Protein AF-A0A927SE68-F1 (afdb_monomer_lite)

Sequence (308 aa):
MKNHEFQKLVDQSLSGLEWNEAMREKTLMAIDKEEKTVKRISTRVVVIAAVLCLCICMTALAAGIVFSKNVDAVKLSDEALFEKYGITSEMQTYFNRTVEEEGEKHIVHYDGVGVYEYVLGEYISVVEDGKAEITWSYDGEDTTGGFDAKAWGADQLSEMLKEGTDLTVCYRKATAIAERNGADIEIPTFNETEAMAQWQKEQMEAEIAKKAAKLTVLEMETIAREAVSVRYQFTQEQAACLMRQEDSVGYALHGENHLPVYRFYFSLGYVEDGYQGEEGRGIYHVAVNVESGVIEDMLYDSALGGCG

pLDDT: mean 81.45, std 18.14, range [31.89, 98.44]

Radius of gyration: 33.25 Å; chains: 1; bounding box: 87×71×97 Å

Foldseek 3Di:
DDPVVVVVVVCVVCVPPDPDPVNVVVVVVVVVVPPPPPPDCDVVNVVVVVVVVVVVPPVDPPVPAAADVQALQVVQVQVQCCVPFVQHQQLLLQWDWDWDDDPQKIKIKTAGPFLCRQQAPIKIWIDHPSHTDIDGPQVPADCPDALQGLHHTPVNSVVLLVCQQPCVVSSVSSNVSCVVVVHDRPDDDDDPVVVVVVVVVFVVQLVVLVVLAPDDPVVLVVSQLSVCCVVLVDDPQQSVQKAWDPVPWTWGQDDPVRQTWTKTKIAAPPDPPGDPDLRLGFIKIWTARRNRRHTHDIGTHNSSNNPD

Secondary structure (DSSP, 8-state):
--THHHHHHHHHHHTT----HHHHHHHHHHHTT---------HHHHHHHHHHHHHH-----TTT--B-HHHHHHHHHHHHHHHHH---TTGGGGEEEEEEEETTEEEEEEEE-GGGHHHH-EEEEEEETTEEEEEETTTT----SGGGSSS--HHHHHHHHHHTT--HHHHHHHHHHHHHTT---------HHHHHHHHHHHHHHHHHHHHH--S-HHHHHHHHHHHHHHHTT--HHHHHT-EE-GGG-EEEEETTTTEEEEEEEEEES-STTS---STT-EEEEEEEETTT--EEEEEEE-S-S---

Structure (mmCIF, N/CA/C/O backbone):
data_AF-A0A927SE68-F1
#
_entry.id   AF-A0A927SE68-F1
#
loop_
_atom_site.group_PDB
_atom_site.id
_atom_site.type_symbol
_atom_site.label_atom_id
_atom_site.label_alt_id
_atom_site.label_comp_id
_atom_site.label_asym_id
_atom_site.label_entity_id
_atom_site.label_seq_id
_atom_site.pdbx_PDB_ins_code
_atom_site.Cartn_x
_atom_site.Cartn_y
_atom_site.Cartn_z
_atom_site.occupancy
_atom_site.B_iso_or_equiv
_atom_site.auth_seq_id
_atom_site.auth_comp_id
_atom_site.auth_asym_id
_atom_site.auth_atom_id
_atom_site.pdbx_PDB_model_num
ATOM 1 N N . MET A 1 1 ? 64.464 -44.455 44.842 1.00 46.28 1 MET A N 1
ATOM 2 C CA . MET A 1 1 ? 64.637 -43.818 46.168 1.00 46.28 1 MET A CA 1
ATOM 3 C C . MET A 1 1 ? 63.484 -44.252 47.059 1.00 46.28 1 MET A C 1
ATOM 5 O O . MET A 1 1 ? 62.359 -44.289 46.581 1.00 46.28 1 MET A O 1
ATOM 9 N N . LYS A 1 2 ? 63.770 -44.714 48.282 1.00 41.78 2 LYS A N 1
ATOM 10 C CA . LYS A 1 2 ? 62.779 -45.325 49.186 1.00 41.78 2 LYS A CA 1
ATOM 11 C C . LYS A 1 2 ? 61.972 -44.238 49.917 1.00 41.78 2 LYS A C 1
ATOM 13 O O . LYS A 1 2 ? 62.532 -43.221 50.307 1.00 41.78 2 LYS A O 1
ATOM 18 N N . ASN A 1 3 ? 60.686 -44.515 50.142 1.00 51.91 3 ASN A N 1
ATOM 19 C CA . ASN A 1 3 ? 59.624 -43.663 50.716 1.00 51.91 3 ASN A CA 1
ATOM 20 C C . ASN A 1 3 ? 59.963 -42.946 52.051 1.00 51.91 3 ASN A C 1
ATOM 22 O O . ASN A 1 3 ? 59.273 -42.018 52.460 1.00 51.91 3 ASN A O 1
ATOM 26 N N . HIS A 1 4 ? 61.039 -43.351 52.729 1.00 53.34 4 HIS A N 1
ATOM 27 C CA . HIS A 1 4 ? 61.435 -42.803 54.025 1.00 53.34 4 HIS A CA 1
ATOM 28 C C . HIS A 1 4 ? 62.175 -41.461 53.971 1.00 53.34 4 HIS A C 1
ATOM 30 O O . HIS A 1 4 ? 62.130 -40.733 54.957 1.00 53.34 4 HIS A O 1
ATOM 36 N N . GLU A 1 5 ? 62.817 -41.088 52.859 1.00 55.50 5 GLU A N 1
ATOM 37 C CA . GLU A 1 5 ? 63.435 -39.751 52.759 1.00 55.50 5 GLU A CA 1
ATOM 38 C C . GLU A 1 5 ? 62.406 -38.650 52.473 1.00 55.50 5 GLU A C 1
ATOM 40 O O . GLU A 1 5 ? 62.563 -37.525 52.940 1.00 55.50 5 GLU A O 1
ATOM 45 N N . PHE A 1 6 ? 61.308 -38.987 51.790 1.00 54.66 6 PHE A N 1
ATOM 46 C CA . PHE A 1 6 ? 60.224 -38.048 51.506 1.00 54.66 6 PHE A CA 1
ATOM 47 C C . PHE A 1 6 ? 59.395 -37.734 52.760 1.00 54.66 6 PHE A C 1
ATOM 49 O O . PHE A 1 6 ? 59.156 -36.568 53.058 1.00 54.66 6 PHE A O 1
ATOM 56 N N . GLN A 1 7 ? 59.039 -38.749 53.556 1.00 55.97 7 GLN A N 1
ATOM 57 C CA . GLN A 1 7 ? 58.322 -38.539 54.823 1.00 55.97 7 GLN A CA 1
ATOM 58 C C . GLN A 1 7 ? 59.116 -37.682 55.815 1.00 55.97 7 GLN A C 1
ATOM 60 O O . GLN A 1 7 ? 58.548 -36.803 56.453 1.00 55.97 7 GLN A O 1
ATOM 65 N N . LYS A 1 8 ? 60.440 -37.867 55.895 1.00 61.47 8 LYS A N 1
ATOM 66 C CA . LYS A 1 8 ? 61.280 -37.098 56.823 1.00 61.47 8 LYS A CA 1
ATOM 67 C C . LYS A 1 8 ? 61.360 -35.610 56.460 1.00 61.47 8 LYS A C 1
ATOM 69 O O . LYS A 1 8 ? 61.412 -34.775 57.356 1.00 61.47 8 LYS A O 1
ATOM 74 N N . LEU A 1 9 ? 61.344 -35.284 55.165 1.00 55.16 9 LEU A N 1
ATOM 75 C CA . LEU A 1 9 ? 61.317 -33.903 54.670 1.00 55.16 9 LEU A CA 1
ATOM 76 C C . LEU A 1 9 ? 59.951 -33.241 54.888 1.00 55.16 9 LEU A C 1
ATOM 78 O O . LEU A 1 9 ? 59.897 -32.078 55.279 1.00 55.16 9 LEU A O 1
ATOM 82 N N . VAL A 1 10 ? 58.863 -33.989 54.690 1.00 57.69 10 VAL A N 1
ATOM 83 C CA . VAL A 1 10 ? 57.495 -33.501 54.914 1.00 57.69 10 VAL A CA 1
ATOM 84 C C . VAL A 1 10 ? 57.256 -33.211 56.398 1.00 57.69 10 VAL A C 1
ATOM 86 O O . VAL A 1 10 ? 56.853 -32.097 56.729 1.00 57.69 10 VAL A O 1
ATOM 89 N N . ASP A 1 11 ? 57.619 -34.128 57.297 1.00 59.25 11 ASP A N 1
ATOM 90 C CA . ASP A 1 11 ? 57.434 -33.939 58.743 1.00 59.25 11 ASP A CA 1
ATOM 91 C C . ASP A 1 11 ? 58.307 -32.803 59.307 1.00 59.25 11 ASP A C 1
ATOM 93 O O . ASP A 1 11 ? 57.862 -32.050 60.170 1.00 59.25 11 ASP A O 1
ATOM 97 N N . GLN A 1 12 ? 59.519 -32.602 58.774 1.00 60.12 12 GLN A N 1
ATOM 98 C CA . GLN A 1 12 ? 60.395 -31.493 59.173 1.00 60.12 12 GLN A CA 1
ATOM 99 C C . GLN A 1 12 ? 59.916 -30.129 58.640 1.00 60.12 12 GLN A C 1
ATOM 101 O O . GLN A 1 12 ? 60.194 -29.097 59.247 1.00 60.12 12 GLN A O 1
ATOM 106 N N . SER A 1 13 ? 59.183 -30.111 57.519 1.00 55.03 13 SER A N 1
ATOM 107 C CA . SER A 1 13 ? 58.606 -28.890 56.934 1.00 55.03 13 SER A CA 1
ATOM 108 C C . SER A 1 13 ? 57.240 -28.500 57.516 1.00 55.03 13 SER A C 1
ATOM 110 O O . SER A 1 13 ? 56.849 -27.338 57.423 1.00 55.03 13 SER A O 1
ATOM 112 N N . LEU A 1 14 ? 56.532 -29.443 58.149 1.00 54.12 14 LEU A N 1
ATOM 113 C CA . LEU A 1 14 ? 55.191 -29.239 58.710 1.00 54.12 14 LEU A CA 1
ATOM 114 C C . LEU A 1 14 ? 55.156 -29.205 60.246 1.00 54.12 14 LEU A C 1
ATOM 116 O O . LEU A 1 14 ? 54.130 -28.835 60.812 1.00 54.12 14 LEU A O 1
ATOM 120 N N . SER A 1 15 ? 56.272 -29.469 60.935 1.00 53.22 15 SER A N 1
ATOM 121 C CA . SER A 1 15 ? 56.366 -29.349 62.401 1.00 53.22 15 SER A CA 1
ATOM 122 C C . SER A 1 15 ? 56.299 -27.905 62.928 1.00 53.22 15 SER A C 1
ATOM 124 O O . SER A 1 15 ? 56.339 -27.696 64.135 1.00 53.22 15 SER A O 1
ATOM 126 N N . GLY A 1 16 ? 56.249 -26.904 62.042 1.00 54.59 16 GLY A N 1
ATOM 127 C CA . GLY A 1 16 ? 56.105 -25.483 62.388 1.00 54.59 16 GLY A CA 1
ATOM 128 C C . GLY A 1 16 ? 54.687 -24.920 62.227 1.00 54.59 16 GLY A C 1
ATOM 129 O O . GLY A 1 16 ? 54.478 -23.744 62.508 1.00 54.59 16 GLY A O 1
ATOM 130 N N . LEU A 1 17 ? 53.719 -25.723 61.770 1.00 51.72 17 LEU A N 1
ATOM 131 C CA . LEU A 1 17 ? 52.317 -25.322 61.582 1.00 51.72 17 LEU A CA 1
ATOM 132 C C . LEU A 1 17 ? 51.434 -25.899 62.695 1.00 51.72 17 LEU A C 1
ATOM 134 O O . LEU A 1 17 ? 50.457 -26.606 62.449 1.00 51.72 17 LEU A O 1
ATOM 138 N N . GLU A 1 18 ? 51.771 -25.587 63.945 1.00 52.94 18 GLU A N 1
ATOM 139 C CA . GLU A 1 18 ? 50.819 -25.746 65.042 1.00 52.94 18 GLU A CA 1
ATOM 140 C C . GLU A 1 18 ? 49.787 -24.616 64.963 1.00 52.94 18 GLU A C 1
ATOM 142 O O . GLU A 1 18 ? 50.074 -23.443 65.210 1.00 52.94 18 GLU A O 1
ATOM 147 N N . TRP A 1 19 ? 48.564 -24.980 64.577 1.00 46.94 19 TRP A N 1
ATOM 148 C CA . TRP A 1 19 ? 47.396 -24.110 64.641 1.00 46.94 19 TRP A CA 1
ATOM 149 C C . TRP A 1 19 ? 47.145 -23.704 66.094 1.00 46.94 19 TRP A C 1
ATOM 151 O O . TRP A 1 19 ? 46.610 -24.487 66.877 1.00 46.94 19 TRP A O 1
ATOM 161 N N . ASN A 1 20 ? 47.529 -22.483 66.469 1.00 62.38 20 ASN A N 1
ATOM 162 C CA . ASN A 1 20 ? 47.260 -21.992 67.814 1.00 62.38 20 ASN A CA 1
ATOM 163 C C . ASN A 1 20 ? 45.817 -21.474 67.947 1.00 62.38 20 ASN A C 1
ATOM 165 O O . ASN A 1 20 ? 45.157 -21.080 66.980 1.00 62.38 20 ASN A O 1
ATOM 169 N N . GLU A 1 21 ? 45.325 -21.456 69.182 1.00 55.59 21 GLU A N 1
ATOM 170 C CA . GLU A 1 21 ? 43.953 -21.064 69.510 1.00 55.59 21 GLU A CA 1
ATOM 171 C C . GLU A 1 21 ? 43.629 -19.609 69.111 1.00 55.59 21 GLU A C 1
ATOM 173 O O . GLU A 1 21 ? 42.498 -19.311 68.732 1.00 55.59 21 GLU A O 1
ATOM 178 N N . ALA A 1 22 ? 44.641 -18.735 69.040 1.00 56.84 22 ALA A N 1
ATOM 179 C CA . ALA A 1 22 ? 44.491 -17.351 68.592 1.00 56.84 22 ALA A CA 1
ATOM 180 C C . ALA A 1 22 ? 44.209 -17.224 67.078 1.00 56.84 22 ALA A C 1
ATOM 182 O O . ALA A 1 22 ? 43.492 -16.316 66.657 1.00 56.84 22 ALA A O 1
ATOM 183 N N . MET A 1 23 ? 44.713 -18.138 66.239 1.00 55.59 23 MET A N 1
ATOM 184 C CA . MET A 1 23 ? 44.364 -18.197 64.809 1.00 55.59 23 MET A CA 1
ATOM 185 C C . MET A 1 23 ? 42.940 -18.726 64.581 1.00 55.59 23 MET A C 1
ATOM 187 O O . MET A 1 23 ? 42.251 -18.268 63.664 1.00 55.59 23 MET A O 1
ATOM 191 N N . ARG A 1 24 ? 42.465 -19.635 65.441 1.00 55.72 24 ARG A N 1
ATOM 192 C CA . ARG A 1 24 ? 41.081 -20.137 65.420 1.00 55.72 24 ARG A CA 1
ATOM 193 C C . ARG A 1 24 ? 40.084 -19.036 65.786 1.00 55.72 24 ARG A C 1
ATOM 195 O O . ARG A 1 24 ? 39.096 -18.859 65.080 1.00 55.72 24 ARG A O 1
ATOM 202 N N . GLU A 1 25 ? 40.372 -18.248 66.817 1.00 59.06 25 GLU A N 1
ATOM 203 C CA . GLU A 1 25 ? 39.512 -17.136 67.245 1.00 59.06 25 GLU A CA 1
ATOM 204 C C . GLU A 1 25 ? 39.430 -16.022 66.187 1.00 59.06 25 GLU A C 1
ATOM 206 O O . GLU A 1 25 ? 38.348 -15.526 65.874 1.00 59.06 25 GLU A O 1
ATOM 211 N N . LYS A 1 26 ? 40.559 -15.701 65.541 1.00 60.19 26 LYS A N 1
ATOM 212 C CA . LYS A 1 26 ? 40.622 -14.699 64.465 1.00 60.19 26 LYS A CA 1
ATOM 213 C C . LYS A 1 26 ? 39.871 -15.131 63.197 1.00 60.19 26 LYS A C 1
ATOM 215 O O . LYS A 1 26 ? 39.334 -14.282 62.491 1.00 60.19 26 LYS A O 1
ATOM 220 N N . THR A 1 27 ? 39.802 -16.438 62.931 1.00 55.56 27 THR A N 1
ATOM 221 C CA . THR A 1 27 ? 39.039 -17.009 61.805 1.00 55.56 27 THR A CA 1
ATOM 222 C C . THR A 1 27 ? 37.540 -17.064 62.117 1.00 55.56 27 THR A C 1
ATOM 224 O O . THR A 1 27 ? 36.728 -16.717 61.266 1.00 55.56 27 THR A O 1
ATOM 227 N N . LEU A 1 28 ? 37.158 -17.404 63.353 1.00 58.25 28 LEU A N 1
ATOM 228 C CA . LEU A 1 28 ? 35.757 -17.378 63.791 1.00 58.25 28 LEU A CA 1
ATOM 229 C C . LEU A 1 28 ? 35.186 -15.950 63.813 1.00 58.25 28 LEU A C 1
ATOM 231 O O . LEU A 1 28 ? 34.070 -15.742 63.351 1.00 58.25 28 LEU A O 1
ATOM 235 N N . MET A 1 29 ? 35.974 -14.950 64.228 1.00 54.31 29 MET A N 1
ATOM 236 C CA . MET A 1 29 ? 35.583 -13.535 64.133 1.00 54.31 29 MET A CA 1
ATOM 237 C C . MET A 1 29 ? 35.472 -13.011 62.690 1.00 54.31 29 MET A C 1
ATOM 239 O O . MET A 1 29 ? 34.745 -12.048 62.452 1.00 54.31 29 MET A O 1
ATOM 243 N N . ALA A 1 30 ? 36.189 -13.603 61.729 1.00 54.34 30 ALA A N 1
ATOM 244 C CA . ALA A 1 30 ? 36.080 -13.242 60.313 1.00 54.34 30 ALA A CA 1
ATOM 245 C C . ALA A 1 30 ? 34.834 -13.859 59.652 1.00 54.34 30 ALA A C 1
ATOM 247 O O . ALA A 1 30 ? 34.229 -13.226 58.793 1.00 54.34 30 ALA A O 1
ATOM 248 N N . ILE A 1 31 ? 34.416 -15.050 60.097 1.00 53.75 31 ILE A N 1
ATOM 249 C CA . ILE A 1 31 ? 33.194 -15.721 59.630 1.00 53.75 31 ILE A CA 1
ATOM 250 C C . ILE A 1 31 ? 31.938 -15.015 60.166 1.00 53.75 31 ILE A C 1
ATOM 252 O O . ILE A 1 31 ? 30.990 -14.815 59.414 1.00 53.75 31 ILE A O 1
ATOM 256 N N . ASP A 1 32 ? 31.958 -14.548 61.418 1.00 50.59 32 ASP A N 1
ATOM 257 C CA . ASP A 1 32 ? 30.820 -13.846 62.043 1.00 50.59 32 ASP A CA 1
ATOM 258 C C . ASP A 1 32 ? 30.590 -12.427 61.467 1.00 50.59 32 ASP A C 1
ATOM 260 O O . ASP A 1 32 ? 29.522 -11.839 61.617 1.00 50.59 32 ASP A O 1
ATOM 264 N N . LYS A 1 33 ? 31.582 -11.864 60.754 1.00 51.03 33 LYS A N 1
ATOM 265 C CA . LYS A 1 33 ? 31.492 -10.552 60.081 1.00 51.03 33 LYS A CA 1
ATOM 266 C C . LYS A 1 33 ? 31.112 -10.612 58.596 1.00 51.03 33 LYS A C 1
ATOM 268 O O . LYS A 1 33 ? 30.869 -9.558 58.010 1.00 51.03 33 LYS A O 1
ATOM 273 N N . GLU A 1 34 ? 31.017 -11.802 58.001 1.00 44.94 34 GLU A N 1
ATOM 274 C CA . GLU A 1 34 ? 30.556 -12.012 56.619 1.00 44.94 34 GLU A CA 1
ATOM 275 C C . GLU A 1 34 ? 29.226 -12.785 56.542 1.00 44.94 34 GLU A C 1
ATOM 277 O O . GLU A 1 34 ? 28.990 -13.559 55.612 1.00 44.94 34 GLU A O 1
ATOM 282 N N . GLU A 1 35 ? 28.277 -12.507 57.444 1.00 40.31 35 GLU A N 1
ATOM 283 C CA . GLU A 1 35 ? 26.861 -12.747 57.138 1.00 40.31 35 GLU A CA 1
ATOM 284 C C . GLU A 1 35 ? 26.414 -11.792 56.015 1.00 40.31 35 GLU A C 1
ATOM 286 O O . GLU A 1 35 ? 25.786 -10.749 56.217 1.00 40.31 35 GLU A O 1
ATOM 291 N N . LYS A 1 36 ? 26.740 -12.161 54.772 1.00 39.38 36 LYS A N 1
ATOM 292 C CA . LYS A 1 36 ? 26.027 -11.676 53.594 1.00 39.38 36 LYS A CA 1
ATOM 293 C C . LYS A 1 36 ? 24.561 -12.030 53.790 1.00 39.38 36 LYS A C 1
ATOM 295 O O . LYS A 1 36 ? 24.157 -13.183 53.666 1.00 39.38 36 LYS A O 1
ATOM 300 N N . THR A 1 37 ? 23.767 -11.009 54.081 1.00 33.69 37 THR A N 1
ATOM 301 C CA . THR A 1 37 ? 22.311 -11.078 54.073 1.00 33.69 37 THR A CA 1
ATOM 302 C C . THR A 1 37 ? 21.845 -11.607 52.718 1.00 33.69 37 THR A C 1
ATOM 304 O O . THR A 1 37 ? 21.759 -10.876 51.731 1.00 33.69 37 THR A O 1
ATOM 307 N N . VAL A 1 38 ? 21.525 -12.900 52.651 1.00 39.59 38 VAL A N 1
ATOM 308 C CA . VAL A 1 38 ? 20.741 -13.445 51.544 1.00 39.59 38 VAL A CA 1
ATOM 309 C C . VAL A 1 38 ? 19.359 -12.826 51.697 1.00 39.59 38 VAL A C 1
ATOM 311 O O . VAL A 1 38 ? 18.548 -13.273 52.509 1.00 39.59 38 VAL A O 1
ATOM 314 N N . LYS A 1 39 ? 19.113 -11.722 50.984 1.00 42.41 39 LYS A N 1
ATOM 315 C CA . LYS A 1 39 ? 17.805 -11.068 50.965 1.00 42.41 39 LYS A CA 1
ATOM 316 C C . LYS A 1 39 ? 16.789 -12.097 50.478 1.00 42.41 39 LYS A C 1
ATOM 318 O O . LYS A 1 39 ? 16.728 -12.405 49.291 1.00 42.41 39 LYS A O 1
ATOM 323 N N . ARG A 1 40 ? 15.993 -12.637 51.405 1.00 43.50 40 ARG A N 1
ATOM 324 C CA . ARG A 1 40 ? 14.795 -13.410 51.079 1.00 43.50 40 ARG A CA 1
ATOM 325 C C . ARG A 1 40 ? 13.898 -12.502 50.253 1.00 43.50 40 ARG A C 1
ATOM 327 O O . ARG A 1 40 ? 13.328 -11.548 50.781 1.00 43.50 40 ARG A O 1
ATOM 334 N N . ILE A 1 41 ? 13.799 -12.786 48.959 1.00 48.91 41 ILE A N 1
ATOM 335 C CA . ILE A 1 41 ? 12.800 -12.165 48.100 1.00 48.91 41 ILE A CA 1
ATOM 336 C C . ILE A 1 41 ? 11.450 -12.564 48.694 1.00 48.91 41 ILE A C 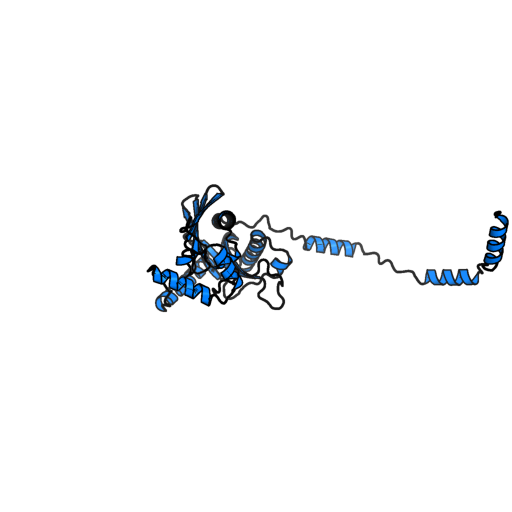1
ATOM 338 O O . ILE A 1 41 ? 11.085 -13.737 48.737 1.00 48.91 41 ILE A O 1
ATOM 342 N N . SER A 1 42 ? 10.767 -11.579 49.267 1.00 51.44 42 SER A N 1
ATOM 343 C CA . SER A 1 42 ? 9.457 -11.750 49.883 1.00 51.44 42 SER A CA 1
ATOM 344 C C . SER A 1 42 ? 8.489 -12.334 48.857 1.00 51.44 42 SER A C 1
ATOM 346 O O . SER A 1 42 ? 8.469 -11.896 47.709 1.00 51.44 42 SER A O 1
ATOM 348 N N . THR A 1 43 ? 7.632 -13.269 49.270 1.00 54.28 43 THR A N 1
ATOM 349 C CA . THR A 1 43 ? 6.558 -13.825 48.433 1.00 54.28 43 THR A CA 1
ATOM 350 C C . THR A 1 43 ? 5.686 -12.721 47.825 1.00 54.28 43 THR A C 1
ATOM 352 O O . THR A 1 43 ? 5.155 -12.896 46.740 1.00 54.28 43 THR A O 1
ATOM 355 N N . ARG A 1 44 ? 5.603 -11.540 48.460 1.00 53.44 44 ARG A N 1
ATOM 356 C CA . ARG A 1 44 ? 4.926 -10.360 47.896 1.00 53.44 44 ARG A CA 1
ATOM 357 C C . ARG A 1 44 ? 5.650 -9.773 46.687 1.00 53.44 44 ARG A C 1
ATOM 359 O O . ARG A 1 44 ? 4.979 -9.296 45.794 1.00 53.44 44 ARG A O 1
ATOM 366 N N . VAL A 1 45 ? 6.981 -9.827 46.628 1.00 57.31 45 VAL A N 1
ATOM 367 C CA . VAL A 1 45 ? 7.765 -9.388 45.459 1.00 57.31 45 VAL A CA 1
ATOM 368 C C . VAL A 1 45 ? 7.635 -10.394 44.320 1.00 57.31 45 VAL A C 1
ATOM 370 O O . VAL A 1 45 ? 7.498 -9.977 43.182 1.00 57.31 45 VAL A O 1
ATOM 373 N N . VAL A 1 46 ? 7.583 -11.698 44.613 1.00 58.97 46 VAL A N 1
ATOM 374 C CA . VAL A 1 46 ? 7.283 -12.723 43.594 1.00 58.97 46 VAL A CA 1
ATOM 375 C C . VAL A 1 46 ? 5.847 -12.588 43.090 1.00 58.97 46 VAL A C 1
ATOM 377 O O . VAL A 1 46 ? 5.628 -12.677 41.894 1.00 58.97 46 VAL A O 1
ATOM 380 N N . VAL A 1 47 ? 4.875 -12.309 43.964 1.00 57.75 47 VAL A N 1
ATOM 381 C CA . VAL A 1 47 ? 3.481 -12.065 43.561 1.00 57.75 47 VAL A CA 1
ATOM 382 C C . VAL A 1 47 ? 3.340 -10.740 42.814 1.00 57.75 47 VAL A C 1
ATOM 384 O O . VAL A 1 47 ? 2.628 -10.709 41.829 1.00 57.75 47 VAL A O 1
ATOM 387 N N . ILE A 1 48 ? 4.038 -9.669 43.198 1.00 59.44 48 ILE A N 1
ATOM 388 C CA . ILE A 1 48 ? 4.037 -8.398 42.452 1.00 59.44 48 ILE A CA 1
ATOM 389 C C . ILE A 1 48 ? 4.743 -8.562 41.105 1.00 59.44 48 ILE A C 1
ATOM 391 O O . ILE A 1 48 ? 4.242 -8.049 40.120 1.00 59.44 48 ILE A O 1
ATOM 395 N N . ALA A 1 49 ? 5.846 -9.308 41.027 1.00 57.91 49 ALA A N 1
ATOM 396 C CA . ALA A 1 49 ? 6.510 -9.628 39.765 1.00 57.91 49 ALA A CA 1
ATOM 397 C C . ALA A 1 49 ? 5.672 -10.580 38.901 1.00 57.91 49 ALA A C 1
ATOM 399 O O . ALA A 1 49 ? 5.674 -10.440 37.691 1.00 57.91 49 ALA A O 1
ATOM 400 N N . ALA A 1 50 ? 4.916 -11.506 39.495 1.00 53.75 50 ALA A N 1
ATOM 401 C CA . ALA A 1 50 ? 3.990 -12.380 38.782 1.00 53.75 50 ALA A CA 1
ATOM 402 C C . ALA A 1 50 ? 2.721 -11.641 38.342 1.00 53.75 50 ALA A C 1
ATOM 404 O O . ALA A 1 50 ? 2.235 -11.907 37.258 1.00 53.75 50 ALA A O 1
ATOM 405 N N . VAL A 1 51 ? 2.210 -10.692 39.133 1.00 58.50 51 VAL A N 1
ATOM 406 C CA . VAL A 1 51 ? 1.107 -9.793 38.761 1.00 58.50 51 VAL A CA 1
ATOM 407 C C . VAL A 1 51 ? 1.579 -8.793 37.711 1.00 58.50 51 VAL A C 1
ATOM 409 O O . VAL A 1 51 ? 0.848 -8.556 36.770 1.00 58.50 51 VAL A O 1
ATOM 412 N N . LEU A 1 52 ? 2.805 -8.270 37.792 1.00 52.06 52 LEU A N 1
ATOM 413 C CA . LEU A 1 52 ? 3.408 -7.461 36.731 1.00 52.06 52 LEU A CA 1
ATOM 414 C C . LEU A 1 52 ? 3.637 -8.300 35.472 1.00 52.06 52 LEU A C 1
ATOM 416 O O . LEU A 1 52 ? 3.237 -7.860 34.411 1.00 52.06 52 LEU A O 1
ATOM 420 N N . CYS A 1 53 ? 4.161 -9.525 35.565 1.00 50.06 53 CYS A N 1
ATOM 421 C CA . CYS A 1 53 ? 4.258 -10.443 34.426 1.00 50.06 53 CYS A CA 1
ATOM 422 C C . CYS A 1 53 ? 2.880 -10.822 33.869 1.00 50.06 53 CYS A C 1
ATOM 424 O O . CYS A 1 53 ? 2.750 -10.911 32.660 1.00 50.06 53 CYS A O 1
ATOM 426 N N . LEU A 1 54 ? 1.843 -10.970 34.701 1.00 46.88 54 LEU A N 1
ATOM 427 C CA . LEU A 1 54 ? 0.458 -11.184 34.264 1.00 46.88 54 LEU A CA 1
ATOM 428 C C . LEU A 1 54 ? -0.171 -9.915 33.663 1.00 46.88 54 LEU A C 1
ATOM 430 O O . LEU A 1 54 ? -0.983 -10.030 32.758 1.00 46.88 54 LEU A O 1
ATOM 434 N N . CYS A 1 55 ? 0.220 -8.717 34.107 1.00 49.06 55 CYS A N 1
ATOM 435 C CA . CYS A 1 55 ? -0.171 -7.446 33.490 1.00 49.06 55 CYS A CA 1
ATOM 436 C C . CYS A 1 55 ? 0.602 -7.168 32.188 1.00 49.06 55 CYS A C 1
ATOM 438 O O . CYS A 1 55 ? 0.102 -6.449 31.332 1.00 49.06 55 CYS A O 1
ATOM 440 N N . ILE A 1 56 ? 1.801 -7.739 32.024 1.00 49.03 56 ILE A N 1
ATOM 441 C CA . ILE A 1 56 ? 2.562 -7.743 30.763 1.00 49.03 56 ILE A CA 1
ATOM 442 C C . ILE A 1 56 ? 2.049 -8.866 29.843 1.00 49.03 56 ILE A C 1
ATOM 444 O O . ILE A 1 56 ? 2.126 -8.753 28.626 1.00 49.03 56 ILE A O 1
ATOM 448 N N . CYS A 1 57 ? 1.403 -9.897 30.398 1.00 46.44 57 CYS A N 1
ATOM 449 C CA . CYS A 1 57 ? 0.472 -10.768 29.688 1.00 46.44 57 CYS A CA 1
ATOM 450 C C . CYS A 1 57 ? -0.881 -10.068 29.479 1.00 46.44 57 CYS A C 1
ATOM 452 O O . CYS A 1 57 ? -1.934 -10.648 29.753 1.00 46.44 57 CYS A O 1
ATOM 454 N N . MET A 1 58 ? -0.869 -8.872 28.878 1.00 47.72 58 MET A N 1
ATOM 455 C CA . MET A 1 58 ? -1.878 -8.636 27.853 1.00 47.72 58 MET A CA 1
ATOM 456 C C . MET A 1 58 ? -1.633 -9.712 26.801 1.00 47.72 58 MET A C 1
ATOM 458 O O . MET A 1 58 ? -0.811 -9.578 25.900 1.00 47.72 58 MET A O 1
ATOM 462 N N . THR A 1 59 ? -2.287 -10.853 26.998 1.00 47.97 59 THR A N 1
ATOM 463 C CA . THR A 1 59 ? -2.623 -11.742 25.908 1.00 47.97 59 THR A CA 1
ATOM 464 C C . THR A 1 59 ? -3.215 -10.847 24.848 1.00 47.97 59 THR A C 1
ATOM 466 O O . THR A 1 59 ? -4.270 -10.249 25.069 1.00 47.97 59 THR A O 1
ATOM 469 N N . ALA A 1 60 ? -2.451 -10.702 23.774 1.00 43.12 60 ALA A N 1
ATOM 470 C CA . ALA A 1 60 ? -2.861 -10.105 22.536 1.00 43.12 60 ALA A CA 1
ATOM 471 C C . ALA A 1 60 ? -4.359 -10.333 22.328 1.00 43.12 60 ALA A C 1
ATOM 473 O O . ALA A 1 60 ? -4.836 -11.474 22.352 1.00 43.12 60 ALA A O 1
ATOM 474 N N . LEU A 1 61 ? -5.071 -9.253 22.045 1.00 43.97 61 LEU A N 1
ATOM 475 C CA . LEU A 1 61 ? -6.335 -9.309 21.337 1.00 43.97 61 LEU A CA 1
ATOM 476 C C . LEU A 1 61 ? -6.071 -9.716 19.866 1.00 43.97 61 LEU A C 1
ATOM 478 O O . LEU A 1 61 ? -6.825 -9.378 18.966 1.00 43.97 61 LEU A O 1
ATOM 482 N N . ALA A 1 62 ? -5.060 -10.552 19.599 1.00 42.28 62 ALA A N 1
ATOM 483 C CA . ALA A 1 62 ? -4.799 -11.139 18.292 1.00 42.28 62 ALA A CA 1
ATOM 484 C C . ALA A 1 62 ? -5.934 -12.081 17.842 1.00 42.28 62 ALA A C 1
ATOM 486 O O . ALA A 1 62 ? -5.902 -12.587 16.728 1.00 42.28 62 ALA A O 1
ATOM 487 N N . ALA A 1 63 ? -6.947 -12.319 18.684 1.00 45.75 63 ALA A N 1
ATOM 488 C CA . ALA A 1 63 ? -8.174 -13.025 18.325 1.00 45.75 63 ALA A CA 1
ATOM 489 C C . ALA A 1 63 ? -9.327 -12.098 17.872 1.00 45.75 63 ALA A C 1
ATOM 491 O O . ALA A 1 63 ? -10.423 -12.601 17.636 1.00 45.75 63 ALA A O 1
ATOM 492 N N . GLY A 1 64 ? -9.125 -10.774 17.792 1.00 65.88 64 GLY A N 1
ATOM 493 C CA . GLY A 1 64 ? -10.204 -9.806 17.546 1.00 65.88 64 GLY A CA 1
ATOM 494 C C . GLY A 1 64 ? -10.048 -8.890 16.330 1.00 65.88 64 GLY A C 1
ATOM 495 O O . GLY A 1 64 ? -11.038 -8.275 15.939 1.00 65.88 64 GLY A O 1
ATOM 496 N N . ILE A 1 65 ? -8.860 -8.785 15.725 1.00 88.50 65 ILE A N 1
ATOM 497 C CA . ILE A 1 65 ? -8.692 -7.961 14.521 1.00 88.50 65 ILE A CA 1
ATOM 498 C C . ILE A 1 65 ? -9.311 -8.685 13.330 1.00 88.50 65 ILE A C 1
ATOM 500 O O . ILE A 1 65 ? -8.926 -9.806 12.998 1.00 88.50 65 ILE A O 1
ATOM 504 N N . VAL A 1 66 ? -10.281 -8.031 12.700 1.00 93.06 66 VAL A N 1
ATOM 505 C CA . VAL A 1 66 ? -10.949 -8.524 11.498 1.00 93.06 66 VAL A CA 1
ATOM 506 C C . VAL A 1 66 ? -10.470 -7.685 10.325 1.00 93.06 66 VAL A C 1
ATOM 508 O O . VAL A 1 66 ? -10.663 -6.471 10.313 1.00 93.06 66 VAL A O 1
ATOM 511 N N . PHE A 1 67 ? -9.846 -8.338 9.353 1.00 94.19 67 PHE A N 1
ATOM 512 C CA . PHE A 1 67 ? -9.461 -7.728 8.086 1.00 94.19 67 PHE A CA 1
ATOM 513 C C . PHE A 1 67 ? -10.574 -7.934 7.058 1.00 94.19 67 PHE A C 1
ATOM 515 O O . PHE A 1 67 ? -11.265 -8.957 7.078 1.00 94.19 67 PHE A O 1
ATOM 522 N N . SER A 1 68 ? -10.781 -6.947 6.191 1.00 93.81 68 SER A N 1
ATOM 523 C CA . SER A 1 68 ? -11.678 -7.078 5.049 1.00 93.81 68 SER A CA 1
ATOM 524 C C . SER A 1 68 ? -11.104 -8.061 4.022 1.00 93.81 68 SER A C 1
ATOM 526 O O . SER A 1 68 ? -9.895 -8.307 3.973 1.00 93.81 68 SER A O 1
ATOM 528 N N . LYS A 1 69 ? -11.967 -8.577 3.139 1.00 92.69 69 LYS A N 1
ATOM 529 C CA . LYS A 1 69 ? -11.518 -9.388 1.997 1.00 92.69 69 LYS A CA 1
ATOM 530 C C . LYS A 1 69 ? -10.555 -8.613 1.085 1.00 92.69 69 LYS A C 1
ATOM 532 O O . LYS A 1 69 ? -9.655 -9.222 0.521 1.00 92.69 69 LYS A O 1
ATOM 537 N N . ASN A 1 70 ? -10.699 -7.287 0.989 1.00 92.38 70 ASN A N 1
ATOM 538 C CA . ASN A 1 70 ? -9.791 -6.438 0.213 1.00 92.38 70 ASN A CA 1
ATOM 539 C C . ASN A 1 70 ? -8.380 -6.443 0.802 1.00 92.38 70 ASN A C 1
ATOM 541 O O . ASN A 1 70 ? -7.413 -6.576 0.058 1.00 92.38 70 ASN A O 1
ATOM 545 N N . VAL A 1 71 ? -8.241 -6.378 2.130 1.00 93.94 71 VAL A N 1
ATOM 546 C CA . VAL A 1 71 ? -6.923 -6.461 2.778 1.00 93.94 71 VAL A CA 1
ATOM 547 C C . VAL A 1 71 ? -6.277 -7.832 2.557 1.00 93.94 71 VAL A C 1
ATOM 549 O O . VAL A 1 71 ? -5.076 -7.907 2.285 1.00 93.94 71 VAL A O 1
ATOM 552 N N . ASP A 1 72 ? -7.059 -8.912 2.623 1.00 94.25 72 ASP A N 1
ATOM 553 C CA . ASP A 1 72 ? -6.566 -10.260 2.320 1.00 94.25 72 ASP A CA 1
ATOM 554 C C . ASP A 1 72 ? -6.158 -10.402 0.842 1.00 94.25 72 ASP A C 1
ATOM 556 O O . ASP A 1 72 ? -5.107 -10.973 0.541 1.00 94.25 72 ASP A O 1
ATOM 560 N N . ALA A 1 73 ? -6.939 -9.839 -0.084 1.00 95.62 73 ALA A N 1
ATOM 561 C CA . ALA A 1 73 ? -6.633 -9.845 -1.512 1.00 95.62 73 ALA A CA 1
ATOM 562 C C . ALA A 1 73 ? -5.364 -9.048 -1.842 1.00 95.62 73 ALA A C 1
ATOM 564 O O . ALA A 1 73 ? -4.507 -9.527 -2.585 1.00 95.62 73 ALA A O 1
ATOM 565 N N . VAL A 1 74 ? -5.196 -7.868 -1.242 1.00 95.62 74 VAL A N 1
ATOM 566 C CA . VAL A 1 74 ? -3.965 -7.075 -1.359 1.00 95.62 74 VAL A CA 1
ATOM 567 C C . VAL A 1 74 ? -2.776 -7.872 -0.840 1.00 95.62 74 VAL A C 1
ATOM 569 O O . VAL A 1 74 ? -1.763 -7.956 -1.520 1.00 95.62 74 VAL A O 1
ATOM 572 N N . LYS A 1 75 ? -2.904 -8.540 0.312 1.00 95.38 75 LYS A N 1
ATOM 573 C CA . LYS A 1 75 ? -1.823 -9.377 0.840 1.00 95.38 75 LYS A CA 1
ATOM 574 C C . LYS A 1 75 ? -1.392 -10.468 -0.139 1.00 95.38 75 LYS A C 1
ATOM 576 O O . LYS A 1 75 ? -0.196 -10.626 -0.365 1.00 95.38 75 LYS A O 1
ATOM 581 N N . LEU A 1 76 ? -2.345 -11.199 -0.710 1.00 97.06 76 LEU A N 1
ATOM 582 C CA . LEU A 1 76 ? -2.051 -12.242 -1.697 1.00 97.06 76 LEU A CA 1
ATOM 583 C C . LEU A 1 76 ? -1.430 -11.657 -2.975 1.00 97.06 76 LEU A C 1
ATOM 585 O O . LEU A 1 76 ? -0.563 -12.277 -3.584 1.00 97.06 76 LEU A O 1
ATOM 589 N N . SER A 1 77 ? -1.848 -10.454 -3.363 1.00 97.88 77 SER A N 1
ATOM 590 C CA . SER A 1 77 ? -1.315 -9.742 -4.527 1.00 97.88 77 SER A CA 1
ATOM 591 C C . SER A 1 77 ? 0.120 -9.256 -4.303 1.00 97.88 77 SER A C 1
ATOM 593 O O . SER A 1 77 ? 0.958 -9.422 -5.185 1.00 97.88 77 SER A O 1
ATOM 595 N N . ASP A 1 78 ? 0.435 -8.748 -3.108 1.00 96.38 78 ASP A N 1
ATOM 596 C CA . ASP A 1 78 ? 1.793 -8.358 -2.716 1.00 96.38 78 ASP A CA 1
ATOM 597 C C . ASP A 1 78 ? 2.736 -9.574 -2.707 1.00 96.38 78 ASP A C 1
ATOM 599 O O . ASP A 1 78 ? 3.871 -9.496 -3.179 1.00 96.38 78 ASP A O 1
ATOM 603 N N . GLU A 1 79 ? 2.255 -10.719 -2.204 1.00 96.44 79 GLU A N 1
ATOM 604 C CA . GLU A 1 79 ? 2.986 -11.991 -2.239 1.00 96.44 79 GLU A CA 1
ATOM 605 C C . GLU A 1 79 ? 3.254 -12.426 -3.691 1.00 96.44 79 GLU A C 1
ATOM 607 O O . GLU A 1 79 ? 4.392 -12.745 -4.037 1.00 96.44 79 GLU A O 1
ATOM 612 N N . ALA A 1 80 ? 2.253 -12.347 -4.573 1.00 97.94 80 ALA A N 1
ATOM 613 C CA . ALA A 1 80 ? 2.405 -12.689 -5.987 1.00 97.94 80 ALA A CA 1
ATOM 614 C C . ALA A 1 80 ? 3.347 -11.734 -6.750 1.00 97.94 80 ALA A C 1
ATOM 616 O O . ALA A 1 80 ? 4.135 -12.193 -7.583 1.00 97.94 80 ALA A O 1
ATOM 617 N N . LEU A 1 81 ? 3.308 -10.425 -6.459 1.00 97.81 81 LEU A N 1
ATOM 618 C CA . LEU A 1 81 ? 4.253 -9.426 -6.986 1.00 97.81 81 LEU A CA 1
ATOM 619 C C . LEU A 1 81 ? 5.695 -9.807 -6.658 1.00 97.81 81 LEU A C 1
ATOM 621 O O . LEU A 1 81 ? 6.559 -9.830 -7.541 1.00 97.81 81 LEU A O 1
ATOM 625 N N . PHE A 1 82 ? 5.949 -10.133 -5.392 1.00 97.62 82 PHE A N 1
ATOM 626 C CA . PHE A 1 82 ? 7.270 -10.538 -4.943 1.00 97.62 82 PHE A CA 1
ATOM 627 C C . PHE A 1 82 ? 7.702 -11.860 -5.586 1.00 97.62 82 PHE A C 1
ATOM 629 O O . PHE A 1 82 ? 8.797 -11.945 -6.139 1.00 97.62 82 PHE A O 1
ATOM 636 N N . GLU A 1 83 ? 6.846 -12.882 -5.563 1.00 98.06 83 GLU A N 1
ATOM 637 C CA . GLU A 1 83 ? 7.186 -14.215 -6.068 1.00 98.06 83 GLU A CA 1
ATOM 638 C C . GLU A 1 83 ? 7.457 -14.234 -7.577 1.00 98.06 83 GLU A C 1
ATOM 640 O O . GLU A 1 83 ? 8.393 -14.905 -8.021 1.00 98.06 83 GLU A O 1
ATOM 645 N N . LYS A 1 84 ? 6.657 -13.512 -8.374 1.00 98.06 84 LYS A N 1
ATOM 646 C CA . LYS A 1 84 ? 6.782 -13.520 -9.839 1.00 98.06 84 LYS A CA 1
ATOM 647 C C . LYS A 1 84 ? 7.791 -12.497 -10.355 1.00 98.06 84 LYS A C 1
ATOM 649 O O . LYS A 1 84 ? 8.549 -12.817 -11.270 1.00 98.06 84 LYS A O 1
ATOM 654 N N . TYR A 1 85 ? 7.797 -11.286 -9.795 1.00 97.62 85 TYR A N 1
ATOM 655 C CA . TYR A 1 85 ? 8.560 -10.154 -10.334 1.00 97.62 85 TYR A CA 1
ATOM 656 C C . TYR A 1 85 ? 9.687 -9.666 -9.425 1.00 97.62 85 TYR A C 1
ATOM 658 O O . TYR A 1 85 ? 10.492 -8.849 -9.861 1.00 97.62 85 TYR A O 1
ATOM 666 N N . GLY A 1 86 ? 9.785 -10.154 -8.185 1.00 97.25 86 GLY A N 1
ATOM 667 C CA . GLY A 1 86 ? 10.787 -9.686 -7.224 1.00 97.25 86 GLY A CA 1
ATOM 668 C C . GLY A 1 86 ? 10.517 -8.278 -6.689 1.00 97.25 86 GLY A C 1
ATOM 669 O O . GLY A 1 86 ? 11.423 -7.662 -6.131 1.00 97.25 86 GLY A O 1
ATOM 670 N N . ILE A 1 87 ? 9.296 -7.760 -6.862 1.00 96.81 87 ILE A N 1
ATOM 671 C CA . ILE A 1 87 ? 8.900 -6.432 -6.379 1.00 96.81 87 ILE A CA 1
ATOM 672 C C . ILE A 1 87 ? 8.617 -6.522 -4.880 1.00 96.81 87 ILE A C 1
ATOM 674 O O . ILE A 1 87 ? 7.695 -7.218 -4.457 1.00 96.81 87 ILE A O 1
ATOM 678 N N . THR A 1 88 ? 9.429 -5.840 -4.073 1.00 94.50 88 THR A N 1
ATOM 679 C CA . THR A 1 88 ? 9.292 -5.831 -2.608 1.00 94.50 88 THR A CA 1
ATOM 680 C C . THR A 1 88 ? 8.303 -4.767 -2.143 1.00 94.50 88 THR A C 1
ATOM 682 O O . THR A 1 88 ? 8.002 -3.828 -2.879 1.00 94.50 88 THR A O 1
ATOM 685 N N . SER A 1 89 ? 7.833 -4.864 -0.897 1.00 90.38 89 SER A N 1
ATOM 686 C CA . SER A 1 89 ? 6.933 -3.867 -0.304 1.00 90.38 89 SER A CA 1
ATOM 687 C C . SER A 1 89 ? 7.517 -2.451 -0.321 1.00 90.38 89 SER A C 1
ATOM 689 O O . SER A 1 89 ? 6.784 -1.489 -0.508 1.00 90.38 89 SER A O 1
ATOM 691 N N . GLU A 1 90 ? 8.835 -2.293 -0.175 1.00 90.00 90 GLU A N 1
ATOM 692 C CA . GLU A 1 90 ? 9.491 -0.986 -0.269 1.00 90.00 90 GLU A CA 1
ATOM 693 C C . GLU A 1 90 ? 9.413 -0.408 -1.682 1.00 90.00 90 GLU A C 1
ATOM 695 O O . GLU A 1 90 ? 9.208 0.795 -1.824 1.00 90.00 90 GLU A O 1
ATOM 700 N N . MET A 1 91 ? 9.545 -1.251 -2.715 1.00 93.25 91 MET A N 1
ATOM 701 C CA . MET A 1 91 ? 9.439 -0.840 -4.121 1.00 93.25 91 MET A CA 1
ATOM 702 C C . MET A 1 91 ? 8.016 -0.410 -4.486 1.00 93.25 91 MET A C 1
ATOM 704 O O . MET A 1 91 ? 7.839 0.384 -5.409 1.00 93.25 91 MET A O 1
ATOM 708 N N . GLN A 1 92 ? 7.008 -0.897 -3.758 1.00 92.75 92 GLN A N 1
ATOM 709 C CA . GLN A 1 92 ? 5.610 -0.547 -4.004 1.00 92.75 92 GLN A CA 1
ATOM 710 C C . GLN A 1 92 ? 5.295 0.938 -3.743 1.00 92.75 92 GLN A C 1
ATOM 712 O O . GLN A 1 92 ? 4.289 1.420 -4.248 1.00 92.75 92 GLN A O 1
ATOM 717 N N . THR A 1 93 ? 6.170 1.695 -3.059 1.00 89.81 93 THR A N 1
ATOM 718 C CA . THR A 1 93 ? 6.058 3.169 -2.898 1.00 89.81 93 THR A CA 1
ATOM 719 C C . THR A 1 93 ? 5.932 3.914 -4.238 1.00 89.81 93 THR A C 1
ATOM 721 O O . THR A 1 93 ? 5.374 5.004 -4.301 1.00 89.81 93 THR A O 1
ATOM 724 N N . TYR A 1 94 ? 6.423 3.320 -5.332 1.00 91.25 94 TYR A N 1
ATOM 725 C CA . TYR A 1 94 ? 6.359 3.897 -6.678 1.00 91.25 94 TYR A CA 1
ATOM 726 C C . TYR A 1 94 ? 5.071 3.571 -7.437 1.00 91.25 94 TYR A C 1
ATOM 728 O O . TYR A 1 94 ? 4.975 3.904 -8.620 1.00 91.25 94 TYR A O 1
ATOM 736 N N . PHE A 1 95 ? 4.098 2.940 -6.776 1.00 93.00 95 PHE A N 1
ATOM 737 C CA . PHE A 1 95 ? 2.826 2.548 -7.365 1.00 93.00 95 PHE A CA 1
ATOM 738 C C . PHE A 1 95 ? 1.641 3.121 -6.581 1.00 93.00 95 PHE A C 1
ATOM 740 O O . PHE A 1 95 ? 1.617 3.113 -5.351 1.00 93.00 95 PHE A O 1
ATOM 747 N N . ASN A 1 96 ? 0.618 3.567 -7.303 1.00 90.75 96 ASN A N 1
ATOM 748 C CA . ASN A 1 96 ? -0.729 3.696 -6.775 1.00 90.75 96 ASN A CA 1
ATOM 749 C C . ASN A 1 96 ? -1.376 2.313 -6.764 1.00 90.75 96 ASN A C 1
ATOM 751 O O . ASN A 1 96 ? -1.197 1.541 -7.704 1.00 90.75 96 ASN A O 1
ATOM 7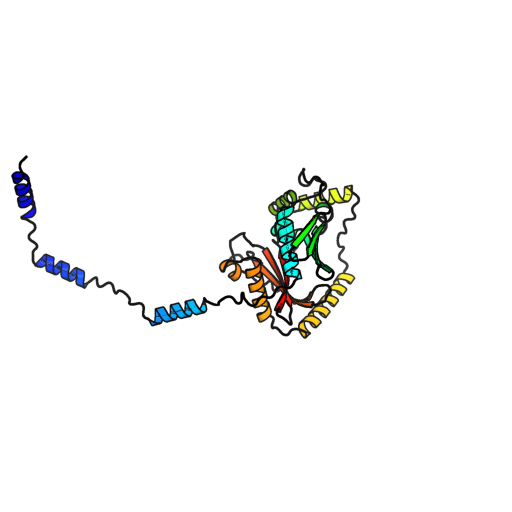55 N N . ARG A 1 97 ? -2.145 2.013 -5.714 1.00 93.31 97 ARG A N 1
ATOM 756 C CA . ARG A 1 97 ? -2.883 0.756 -5.610 1.00 93.31 97 ARG A CA 1
ATOM 757 C C . ARG A 1 97 ? -4.378 1.005 -5.543 1.00 93.31 97 ARG A C 1
ATOM 759 O O . ARG A 1 97 ? -4.840 1.759 -4.684 1.00 93.31 97 ARG A O 1
ATOM 766 N N . THR A 1 98 ? -5.129 0.310 -6.384 1.00 92.31 98 THR A N 1
ATOM 767 C CA . THR A 1 98 ? -6.595 0.281 -6.339 1.00 92.31 98 THR A CA 1
ATOM 768 C C . THR A 1 98 ? -7.087 -1.158 -6.233 1.00 92.31 98 THR A C 1
ATOM 770 O O . THR A 1 98 ? -6.378 -2.106 -6.577 1.00 92.31 98 THR A O 1
ATOM 773 N N . VAL A 1 99 ? -8.287 -1.324 -5.676 1.00 93.00 99 VAL A N 1
ATOM 774 C CA . VAL A 1 99 ? -8.940 -2.626 -5.528 1.00 93.00 99 VAL A CA 1
ATOM 775 C C . VAL A 1 99 ? -10.352 -2.512 -6.079 1.00 93.00 99 VAL A C 1
ATOM 777 O O . VAL A 1 99 ? -11.127 -1.677 -5.611 1.00 93.00 99 VAL A O 1
ATOM 780 N N . GLU A 1 100 ? -10.672 -3.363 -7.044 1.00 92.50 100 GLU A N 1
ATOM 781 C CA . GLU A 1 100 ? -12.004 -3.513 -7.622 1.00 92.50 100 GLU A CA 1
ATOM 782 C C . GLU A 1 100 ? -12.615 -4.853 -7.194 1.00 92.50 100 GLU A C 1
ATOM 784 O O . GLU A 1 100 ? -11.928 -5.876 -7.101 1.00 92.50 100 GLU A O 1
ATOM 789 N N . GLU A 1 101 ? -13.920 -4.857 -6.927 1.00 90.69 101 GLU A N 1
ATOM 790 C CA . GLU A 1 101 ? -14.671 -6.050 -6.530 1.00 90.69 101 GLU A CA 1
ATOM 791 C C . GLU A 1 101 ? -15.575 -6.513 -7.683 1.00 90.69 101 GLU A C 1
ATOM 793 O O . GLU A 1 101 ? -16.559 -5.860 -8.032 1.00 90.69 101 GLU A O 1
ATOM 798 N N . GLU A 1 102 ? -15.287 -7.688 -8.244 1.00 88.81 102 GLU A N 1
ATOM 799 C CA . GLU A 1 102 ? -16.095 -8.332 -9.282 1.00 88.81 102 GLU A CA 1
ATOM 800 C C . GLU A 1 102 ? -16.710 -9.636 -8.749 1.00 88.81 102 GLU A C 1
ATOM 802 O O . GLU A 1 102 ? -16.239 -10.749 -8.998 1.00 88.81 102 GLU A O 1
ATOM 807 N N . GLY A 1 103 ? -17.801 -9.520 -7.990 1.00 86.62 103 GLY A N 1
ATOM 808 C CA . GLY A 1 103 ? -18.443 -10.681 -7.368 1.00 86.62 103 GLY A CA 1
ATOM 809 C C . GLY A 1 103 ? -17.608 -11.234 -6.209 1.00 86.62 103 GLY A C 1
ATOM 810 O O . GLY A 1 103 ? -17.481 -10.572 -5.188 1.00 86.62 103 GLY A O 1
ATOM 811 N N . GLU A 1 104 ? -17.080 -12.455 -6.338 1.00 86.31 104 GLU A N 1
ATOM 812 C CA . GLU A 1 104 ? -16.151 -13.038 -5.345 1.00 86.31 104 GLU A CA 1
ATOM 813 C C . GLU A 1 104 ? -14.674 -12.815 -5.709 1.00 86.31 104 GLU A C 1
ATOM 815 O O . GLU A 1 104 ? -13.783 -13.205 -4.955 1.00 86.31 104 GLU A O 1
ATOM 820 N N . LYS A 1 105 ? -14.415 -12.202 -6.867 1.00 93.38 105 LYS A N 1
ATOM 821 C CA . LYS A 1 105 ? -13.077 -11.884 -7.347 1.00 93.38 105 LYS A CA 1
ATOM 822 C C . LYS A 1 105 ? -12.700 -10.468 -6.925 1.00 93.38 105 LYS A C 1
ATOM 824 O O . LYS A 1 105 ? -13.506 -9.547 -7.036 1.00 93.38 105 LYS A O 1
ATOM 829 N N . HIS A 1 106 ? -11.454 -10.302 -6.502 1.00 95.25 106 HIS A N 1
ATOM 830 C CA . HIS A 1 106 ? -10.856 -9.001 -6.222 1.00 95.25 106 HIS A CA 1
ATOM 831 C C . HIS A 1 106 ? -9.759 -8.737 -7.251 1.00 95.25 106 HIS A C 1
ATOM 833 O O . HIS A 1 106 ? -8.884 -9.583 -7.445 1.00 95.25 106 HIS A O 1
ATOM 839 N N . ILE A 1 107 ? -9.808 -7.593 -7.925 1.00 96.81 107 ILE A N 1
ATOM 840 C CA . ILE A 1 107 ? -8.773 -7.168 -8.869 1.00 96.81 107 ILE A CA 1
ATOM 841 C C . ILE A 1 107 ? -7.964 -6.068 -8.203 1.00 96.81 107 ILE A C 1
ATOM 843 O O . ILE A 1 107 ? -8.517 -5.049 -7.803 1.00 96.81 107 ILE A O 1
ATOM 847 N N . VAL A 1 108 ? -6.664 -6.292 -8.045 1.00 96.88 108 VAL A N 1
ATOM 848 C CA . VAL A 1 108 ? -5.740 -5.317 -7.467 1.00 96.88 108 VAL A CA 1
ATOM 849 C C . VAL A 1 108 ? -4.854 -4.782 -8.580 1.00 96.88 108 VAL A C 1
ATOM 851 O O . VAL A 1 108 ? -4.124 -5.552 -9.210 1.00 96.88 108 VAL A O 1
ATOM 854 N N . HIS A 1 109 ? -4.918 -3.475 -8.804 1.00 97.00 109 HIS A N 1
ATOM 855 C CA . HIS A 1 109 ? -4.088 -2.778 -9.781 1.00 97.00 109 HIS A CA 1
ATOM 856 C C . HIS A 1 109 ? -2.939 -2.077 -9.066 1.00 97.00 109 HIS A C 1
ATOM 858 O O . HIS A 1 109 ? -3.128 -1.508 -7.988 1.00 97.00 109 HIS A O 1
ATOM 864 N N . TYR A 1 110 ? -1.754 -2.138 -9.668 1.00 96.94 110 TYR A N 1
ATOM 865 C CA . TYR A 1 110 ? -0.579 -1.387 -9.252 1.00 96.94 110 TYR A CA 1
ATOM 866 C C . TYR A 1 110 ? -0.080 -0.574 -10.446 1.00 96.94 110 TYR A C 1
ATOM 868 O O . TYR A 1 110 ? 0.547 -1.118 -11.361 1.00 96.94 110 TYR A O 1
ATOM 876 N N . ASP A 1 111 ? -0.339 0.728 -10.403 1.00 92.50 111 ASP A N 1
ATOM 877 C CA . ASP A 1 111 ? -0.027 1.677 -11.469 1.00 92.50 111 ASP A CA 1
ATOM 878 C C . ASP A 1 111 ? 1.142 2.558 -11.064 1.00 92.50 111 ASP A C 1
ATOM 880 O O . ASP A 1 111 ? 1.148 3.107 -9.963 1.00 92.50 111 ASP A O 1
ATOM 884 N N . GLY A 1 112 ? 2.138 2.727 -11.934 1.00 90.12 112 GLY A N 1
ATOM 885 C CA . GLY A 1 112 ? 3.262 3.617 -11.635 1.00 90.12 112 GLY A CA 1
ATOM 886 C C . GLY A 1 112 ? 2.797 5.042 -11.297 1.00 90.12 112 GLY A C 1
ATOM 887 O O . GLY A 1 112 ? 1.903 5.589 -11.936 1.00 90.12 112 GLY A O 1
ATOM 888 N N . VAL A 1 113 ? 3.408 5.675 -10.295 1.00 85.31 113 VAL A N 1
ATOM 889 C CA . VAL A 1 113 ? 3.015 7.028 -9.869 1.00 85.31 113 VAL A CA 1
ATOM 890 C C . VAL A 1 113 ? 3.518 8.081 -10.860 1.00 85.31 113 VAL A C 1
ATOM 892 O O . VAL A 1 113 ? 4.720 8.198 -11.124 1.00 85.31 113 VAL A O 1
ATOM 895 N N . GLY A 1 114 ? 2.601 8.909 -11.365 1.00 84.56 114 GLY A N 1
ATOM 896 C CA . GLY A 1 114 ? 2.916 10.068 -12.199 1.00 84.56 114 GLY A CA 1
ATOM 897 C C . GLY A 1 114 ? 3.707 9.681 -13.448 1.00 84.56 114 GLY A C 1
ATOM 898 O O . GLY A 1 114 ? 3.302 8.820 -14.217 1.00 84.56 114 GLY A O 1
ATOM 899 N N . VAL A 1 115 ? 4.880 10.289 -13.649 1.00 85.19 115 VAL A N 1
ATOM 900 C CA . VAL A 1 115 ? 5.692 10.038 -14.855 1.00 85.19 115 VAL A CA 1
ATOM 901 C C . VAL A 1 115 ? 6.183 8.592 -14.988 1.00 85.19 115 VAL A C 1
ATOM 903 O O . VAL A 1 115 ? 6.588 8.176 -16.076 1.00 85.19 115 VAL A O 1
ATOM 906 N N . TYR A 1 116 ? 6.188 7.832 -13.891 1.00 90.69 116 TYR A N 1
ATOM 907 C CA . TYR A 1 116 ? 6.653 6.453 -13.899 1.00 90.69 116 TYR A CA 1
ATOM 908 C C . TYR A 1 116 ? 5.618 5.475 -14.449 1.00 90.69 116 TYR A C 1
ATOM 910 O O . TYR A 1 116 ? 6.021 4.386 -14.846 1.00 90.69 116 TYR A O 1
ATOM 918 N N . GLU A 1 117 ? 4.340 5.860 -14.544 1.00 91.38 117 GLU A N 1
ATOM 919 C CA . GLU A 1 117 ? 3.259 5.036 -15.104 1.00 91.38 117 GLU A CA 1
ATOM 920 C C . GLU A 1 117 ? 3.666 4.415 -16.445 1.00 91.38 117 GLU A C 1
ATOM 922 O O . GLU A 1 117 ? 3.588 3.204 -16.636 1.00 91.38 117 GLU A O 1
ATOM 927 N N . TYR A 1 118 ? 4.236 5.229 -17.340 1.00 92.31 118 TYR A N 1
ATOM 928 C CA . TYR A 1 118 ? 4.648 4.759 -18.658 1.00 92.31 118 TYR A CA 1
ATOM 929 C C . TYR A 1 118 ? 5.752 3.697 -18.606 1.00 92.31 118 TYR A C 1
ATOM 931 O O . TYR A 1 118 ? 5.704 2.729 -19.357 1.00 92.31 118 TYR A O 1
ATOM 939 N N . VAL A 1 119 ? 6.777 3.875 -17.769 1.00 94.56 119 VAL A N 1
ATOM 940 C CA . VAL A 1 119 ? 7.950 2.979 -17.757 1.00 94.56 119 VAL A CA 1
ATOM 941 C C . VAL A 1 119 ? 7.766 1.770 -16.847 1.00 94.56 119 VAL A C 1
ATOM 943 O O . VAL A 1 119 ? 8.304 0.709 -17.152 1.00 94.56 119 VAL A O 1
ATOM 946 N N . LEU A 1 120 ? 7.010 1.907 -15.758 1.00 95.44 120 LEU A N 1
ATOM 947 C CA . LEU A 1 120 ? 6.693 0.814 -14.840 1.00 95.44 120 LEU A CA 1
ATOM 948 C C . LEU A 1 120 ? 5.525 -0.027 -15.341 1.00 95.44 120 LEU A C 1
ATOM 950 O O . LEU A 1 120 ? 5.465 -1.205 -15.006 1.00 95.44 120 LEU A O 1
ATOM 954 N N . GLY A 1 121 ? 4.639 0.548 -16.156 1.00 93.62 121 GLY A N 1
ATOM 955 C CA . GLY A 1 121 ? 3.421 -0.109 -16.604 1.00 93.62 121 GLY A CA 1
ATOM 956 C C . GLY A 1 121 ? 2.484 -0.448 -15.446 1.00 93.62 121 GLY A C 1
ATOM 957 O O . GLY A 1 121 ? 2.688 -0.053 -14.298 1.00 93.62 121 GLY A O 1
ATOM 958 N N . GLU A 1 122 ? 1.460 -1.219 -15.776 1.00 96.12 122 GLU A N 1
ATOM 959 C CA . GLU A 1 122 ? 0.453 -1.705 -14.840 1.00 96.12 122 GLU A CA 1
ATOM 960 C C . GLU A 1 122 ? 0.711 -3.174 -14.485 1.00 96.12 122 GLU A C 1
ATOM 962 O O . GLU A 1 122 ? 0.919 -4.010 -15.380 1.00 96.12 122 GLU A O 1
ATOM 967 N N . TYR A 1 123 ? 0.685 -3.489 -13.188 1.00 98.19 123 TYR A N 1
ATOM 968 C CA . TYR A 1 123 ? 0.570 -4.861 -12.695 1.00 98.19 123 TYR A CA 1
ATOM 969 C C . TYR A 1 123 ? -0.868 -5.109 -12.248 1.00 98.19 123 TYR A C 1
ATOM 971 O O . TYR A 1 123 ? -1.396 -4.380 -11.413 1.00 98.19 123 TYR A O 1
ATOM 979 N N . ILE A 1 124 ? -1.478 -6.170 -12.769 1.00 98.25 124 ILE A N 1
ATOM 980 C CA . ILE A 1 124 ? -2.853 -6.556 -12.448 1.00 98.25 124 ILE A CA 1
ATOM 981 C C . ILE A 1 124 ? -2.815 -7.908 -11.760 1.00 98.25 124 ILE A C 1
ATOM 983 O O . ILE A 1 124 ? -2.377 -8.898 -12.355 1.00 98.25 124 ILE A O 1
ATOM 987 N N . SER A 1 125 ? -3.284 -7.945 -10.518 1.00 98.25 125 SER A N 1
ATOM 988 C CA . SER A 1 125 ? -3.476 -9.165 -9.746 1.00 98.25 125 SER A CA 1
ATOM 989 C C . SER A 1 125 ? -4.956 -9.506 -9.677 1.00 98.25 125 SER A C 1
ATOM 991 O O . SER A 1 125 ? -5.778 -8.703 -9.245 1.00 98.25 125 SER A O 1
ATOM 993 N N . VAL A 1 126 ? -5.298 -10.716 -10.095 1.00 98.06 126 VAL A N 1
ATOM 994 C CA . VAL A 1 126 ? -6.631 -11.290 -9.957 1.00 98.06 126 VAL A CA 1
ATOM 995 C C . VAL A 1 126 ? -6.615 -12.254 -8.785 1.00 98.06 126 VAL A C 1
ATOM 997 O O . VAL A 1 126 ? -5.949 -13.287 -8.839 1.00 98.06 126 VAL A O 1
ATOM 1000 N N . VAL A 1 127 ? -7.370 -11.926 -7.739 1.00 97.62 127 VAL A N 1
ATOM 1001 C CA . VAL A 1 127 ? -7.513 -12.764 -6.552 1.00 97.62 127 VAL A CA 1
ATOM 1002 C C . VAL A 1 127 ? -8.865 -13.458 -6.553 1.00 97.62 127 VAL A C 1
ATOM 1004 O O . VAL A 1 127 ? -9.912 -12.818 -6.466 1.00 97.62 127 VAL A O 1
ATOM 1007 N N . GLU A 1 128 ? -8.831 -14.784 -6.613 1.00 95.25 128 GLU A N 1
ATOM 1008 C CA . GLU A 1 128 ? -10.003 -15.656 -6.574 1.00 95.25 128 GLU A CA 1
ATOM 1009 C C . GLU A 1 128 ? -9.641 -16.945 -5.821 1.00 95.25 128 GLU A C 1
ATOM 1011 O O . GLU A 1 128 ? -8.509 -17.430 -5.893 1.00 95.25 128 GLU A O 1
ATOM 1016 N N . ASP A 1 129 ? -10.575 -17.488 -5.035 1.00 90.12 129 ASP A N 1
ATOM 1017 C CA . ASP A 1 129 ? -10.379 -18.726 -4.260 1.00 90.12 129 ASP A CA 1
ATOM 1018 C C . ASP A 1 129 ? -9.109 -18.739 -3.376 1.00 90.12 129 ASP A C 1
ATOM 1020 O O . ASP A 1 129 ? -8.457 -19.772 -3.181 1.00 90.12 129 ASP A O 1
ATOM 1024 N N . GLY A 1 130 ? -8.748 -17.575 -2.821 1.00 89.44 130 GLY A N 1
ATOM 1025 C CA . GLY A 1 130 ? -7.584 -17.411 -1.945 1.00 89.44 130 GLY A CA 1
ATOM 1026 C C . GLY A 1 130 ? -6.238 -17.531 -2.663 1.00 89.44 130 GLY A C 1
ATOM 1027 O O . GLY A 1 130 ? -5.230 -17.828 -2.022 1.00 89.44 130 GLY A O 1
ATOM 1028 N N . LYS A 1 131 ? -6.212 -17.333 -3.983 1.00 93.69 131 LYS A N 1
ATOM 1029 C CA . LYS A 1 131 ? -4.999 -17.316 -4.801 1.00 93.69 131 LYS A CA 1
ATOM 1030 C C . LYS A 1 131 ? -4.960 -16.057 -5.647 1.00 93.69 131 LYS A C 1
ATOM 1032 O O . LYS A 1 131 ? -5.993 -15.637 -6.152 1.00 93.69 131 LYS A O 1
ATOM 1037 N N . ALA A 1 132 ? -3.766 -15.505 -5.815 1.00 97.56 132 ALA A N 1
ATOM 1038 C CA . ALA A 1 132 ? -3.509 -14.382 -6.700 1.00 97.56 132 ALA A CA 1
ATOM 1039 C C . ALA A 1 132 ? -2.810 -14.868 -7.975 1.00 97.56 132 ALA A C 1
ATOM 1041 O O . ALA A 1 132 ? -1.782 -15.545 -7.911 1.00 97.56 132 ALA A O 1
ATOM 1042 N N . GLU A 1 133 ? -3.357 -14.509 -9.132 1.00 97.69 133 GLU A N 1
ATOM 1043 C CA . GLU A 1 133 ? -2.670 -14.594 -10.417 1.00 97.69 133 GLU A CA 1
ATOM 1044 C C . GLU A 1 133 ? -2.324 -13.185 -10.879 1.00 97.69 133 GLU A C 1
ATOM 1046 O O . GLU A 1 133 ? -3.210 -12.353 -11.054 1.00 97.69 133 GLU A O 1
ATOM 1051 N N . ILE A 1 134 ? -1.035 -12.919 -11.083 1.00 98.19 134 ILE A N 1
ATOM 1052 C CA . ILE A 1 134 ? -0.555 -11.584 -11.428 1.00 98.19 134 ILE A CA 1
ATOM 1053 C C . ILE A 1 134 ? 0.072 -11.539 -12.817 1.00 98.19 134 ILE A C 1
ATOM 1055 O O . ILE A 1 134 ? 0.817 -12.440 -13.221 1.00 98.19 134 ILE A O 1
ATOM 1059 N N . THR A 1 135 ? -0.222 -10.470 -13.545 1.00 98.31 135 THR A N 1
ATOM 1060 C CA . THR A 1 135 ? 0.330 -10.161 -14.867 1.00 98.31 135 THR A CA 1
ATOM 1061 C C . THR A 1 135 ? 0.864 -8.744 -14.906 1.00 98.31 135 THR A C 1
ATOM 1063 O O . THR A 1 135 ? 0.393 -7.883 -14.168 1.00 98.31 135 THR A O 1
ATOM 1066 N N . TRP A 1 136 ? 1.815 -8.509 -15.799 1.00 98.44 136 TRP A N 1
ATOM 1067 C CA . TRP A 1 136 ? 2.390 -7.196 -16.036 1.00 98.44 136 TRP A CA 1
ATOM 1068 C C . TRP A 1 136 ? 2.151 -6.789 -17.485 1.00 98.44 136 TRP A C 1
ATOM 1070 O O . TRP A 1 136 ? 2.354 -7.588 -18.399 1.00 98.44 136 TRP A O 1
ATOM 1080 N N . SER A 1 137 ? 1.753 -5.539 -17.705 1.00 96.94 137 SER A N 1
ATOM 1081 C CA . SER A 1 137 ? 1.547 -4.966 -19.046 1.00 96.94 137 SER A CA 1
ATOM 1082 C C . SER A 1 137 ? 2.773 -5.073 -19.968 1.00 96.94 137 SER A C 1
ATOM 1084 O O . SER A 1 137 ? 2.620 -5.116 -21.190 1.00 96.94 137 SER A O 1
ATOM 1086 N N . TYR A 1 138 ? 3.976 -5.193 -19.398 1.00 96.50 138 TYR A N 1
ATOM 1087 C CA . TYR A 1 138 ? 5.228 -5.409 -20.126 1.00 96.50 138 TYR A CA 1
ATOM 1088 C C . TYR A 1 138 ? 5.806 -6.823 -19.964 1.00 96.50 138 TYR A C 1
ATOM 1090 O O . TYR A 1 138 ? 7.002 -7.034 -20.173 1.00 96.50 138 TYR A O 1
ATOM 1098 N N . ASP A 1 139 ? 4.981 -7.822 -19.631 1.00 96.94 139 ASP A N 1
ATOM 1099 C CA . ASP A 1 139 ? 5.411 -9.223 -19.616 1.00 96.94 139 ASP A CA 1
ATOM 1100 C C . ASP A 1 139 ? 6.090 -9.610 -20.948 1.00 96.94 139 ASP A C 1
ATOM 1102 O O . ASP A 1 139 ? 5.500 -9.550 -22.029 1.00 96.94 139 ASP A O 1
ATOM 1106 N N . GLY A 1 140 ? 7.352 -10.042 -20.860 1.00 93.06 140 GLY A N 1
ATOM 1107 C CA . GLY A 1 140 ? 8.175 -10.431 -22.011 1.00 93.06 140 GLY A CA 1
ATOM 1108 C C . GLY A 1 140 ? 8.984 -9.301 -22.659 1.00 93.06 140 GLY A C 1
ATOM 1109 O O . GLY A 1 140 ? 9.750 -9.581 -23.583 1.00 93.06 140 GLY A O 1
ATOM 1110 N N . GLU A 1 141 ? 8.859 -8.059 -22.189 1.00 93.56 141 GLU A N 1
ATOM 1111 C CA . GLU A 1 141 ? 9.739 -6.959 -22.593 1.00 93.56 141 GLU A CA 1
ATOM 1112 C C . GLU A 1 141 ? 11.122 -7.078 -21.929 1.00 93.56 141 GLU A C 1
ATOM 1114 O O . GLU A 1 141 ? 11.287 -7.648 -20.849 1.00 93.56 141 GLU A O 1
ATOM 1119 N N . ASP A 1 142 ? 12.139 -6.534 -22.597 1.00 90.50 142 ASP A N 1
ATOM 1120 C CA . ASP A 1 142 ? 13.509 -6.512 -22.088 1.00 90.50 142 ASP A CA 1
ATOM 1121 C C . ASP A 1 142 ? 13.700 -5.339 -21.117 1.00 90.50 142 ASP A C 1
ATOM 1123 O O . ASP A 1 142 ? 13.620 -4.169 -21.504 1.00 90.50 142 ASP A O 1
ATOM 1127 N N . THR A 1 143 ? 13.967 -5.664 -19.853 1.00 94.44 143 THR A N 1
ATOM 1128 C CA . THR A 1 143 ? 14.262 -4.694 -18.789 1.00 94.44 143 THR A CA 1
ATOM 1129 C C . THR A 1 143 ? 15.761 -4.447 -18.617 1.00 94.44 143 THR A C 1
ATOM 1131 O O . THR A 1 143 ? 16.171 -3.674 -17.748 1.00 94.44 143 THR A O 1
ATOM 1134 N N . THR A 1 144 ? 16.617 -5.080 -19.427 1.00 91.06 144 THR A N 1
ATOM 1135 C CA . THR A 1 144 ? 18.062 -4.861 -19.353 1.00 91.06 144 THR A CA 1
ATOM 1136 C C . THR A 1 144 ? 18.453 -3.491 -19.917 1.00 91.06 144 THR A C 1
ATOM 1138 O O . THR A 1 144 ? 17.810 -2.940 -20.808 1.00 91.06 144 THR A O 1
ATOM 1141 N N . GLY A 1 145 ? 19.535 -2.912 -19.385 1.00 89.44 145 GLY A N 1
ATOM 1142 C CA . GLY A 1 145 ? 20.008 -1.576 -19.782 1.00 89.44 145 GLY A CA 1
ATOM 1143 C C . GLY A 1 145 ? 19.703 -0.455 -18.782 1.00 89.44 145 GLY A C 1
ATOM 1144 O O . GLY A 1 145 ? 19.864 0.718 -19.120 1.00 89.44 145 GLY A O 1
ATOM 1145 N N . GLY A 1 146 ? 19.303 -0.794 -17.552 1.00 92.44 146 GLY A N 1
ATOM 1146 C CA . GLY A 1 146 ? 19.061 0.180 -16.484 1.00 92.44 146 GLY A CA 1
ATOM 1147 C C . GLY A 1 146 ? 17.928 1.138 -16.848 1.00 92.44 146 GLY A C 1
ATOM 1148 O O . GLY A 1 146 ? 16.959 0.741 -17.490 1.00 92.44 146 GLY A O 1
ATOM 1149 N N . PHE A 1 147 ? 18.049 2.412 -16.486 1.00 94.12 147 PHE A N 1
ATOM 1150 C CA . PHE A 1 147 ? 17.019 3.420 -16.768 1.00 94.12 147 PHE A CA 1
ATOM 1151 C C . PHE A 1 147 ? 16.905 3.848 -18.245 1.00 94.12 147 PHE A C 1
ATOM 1153 O O . PHE A 1 147 ? 16.108 4.728 -18.561 1.00 94.12 147 PHE A O 1
ATOM 1160 N N . ASP A 1 148 ? 17.705 3.282 -19.153 1.00 91.75 148 ASP A N 1
ATOM 1161 C CA . ASP A 1 148 ? 17.537 3.471 -20.602 1.00 91.75 148 ASP A CA 1
ATOM 1162 C C . ASP A 1 148 ? 16.702 2.349 -21.252 1.00 91.75 148 ASP A C 1
ATOM 1164 O O . ASP A 1 148 ? 16.398 2.431 -22.446 1.00 91.75 148 ASP A O 1
ATOM 1168 N N . ALA A 1 149 ? 16.316 1.326 -20.478 1.00 93.31 149 ALA A N 1
ATOM 1169 C CA . ALA A 1 149 ? 15.403 0.272 -20.907 1.00 93.31 149 ALA A CA 1
ATOM 1170 C C . ALA A 1 149 ? 14.010 0.834 -21.235 1.00 93.31 149 ALA A C 1
ATOM 1172 O O . ALA A 1 149 ? 13.588 1.856 -20.689 1.00 93.31 149 ALA A O 1
ATOM 1173 N N . LYS A 1 150 ? 13.286 0.145 -22.125 1.00 89.44 150 LYS A N 1
ATOM 1174 C CA . LYS A 1 150 ? 11.929 0.535 -22.539 1.00 89.44 150 LYS A CA 1
ATOM 1175 C C . LYS A 1 150 ? 10.909 0.351 -21.409 1.00 89.44 150 LYS A C 1
ATOM 1177 O O . LYS A 1 150 ? 10.020 1.184 -21.278 1.00 89.44 150 LYS A O 1
ATOM 1182 N N . ALA A 1 151 ? 11.063 -0.715 -20.628 1.00 94.88 151 ALA A N 1
ATOM 1183 C CA . ALA A 1 151 ? 10.250 -1.037 -19.463 1.00 94.88 151 ALA A CA 1
ATOM 1184 C C . ALA A 1 151 ? 11.157 -1.208 -18.240 1.00 94.88 151 ALA A C 1
ATOM 1186 O O . ALA A 1 151 ? 12.288 -1.690 -18.356 1.00 94.88 151 ALA A O 1
ATOM 1187 N N . TRP A 1 152 ? 10.680 -0.779 -17.078 1.00 96.62 152 TRP A N 1
ATOM 1188 C CA . TRP A 1 152 ? 11.420 -0.783 -15.822 1.00 96.62 152 TRP A CA 1
ATOM 1189 C C . TRP A 1 152 ? 10.824 -1.826 -14.881 1.00 96.62 152 TRP A C 1
ATOM 1191 O O . TRP A 1 152 ? 9.629 -1.807 -14.598 1.00 96.62 152 TRP A O 1
ATOM 1201 N N . GLY A 1 153 ? 11.671 -2.742 -14.413 1.00 95.81 153 GLY A N 1
ATOM 1202 C CA . GLY A 1 153 ? 11.296 -3.810 -13.489 1.00 95.81 153 GLY A CA 1
ATOM 1203 C C . GLY A 1 153 ? 11.993 -3.673 -12.135 1.00 95.81 153 GLY A C 1
ATOM 1204 O O . GLY A 1 153 ? 12.442 -2.593 -11.746 1.00 95.81 153 GLY A O 1
ATOM 1205 N N . ALA A 1 154 ? 12.117 -4.794 -11.422 1.00 96.12 154 ALA A N 1
ATOM 1206 C CA . ALA A 1 154 ? 12.664 -4.829 -10.064 1.00 96.12 154 ALA A CA 1
ATOM 1207 C C . ALA A 1 154 ? 14.087 -4.254 -9.940 1.00 96.12 154 ALA A C 1
ATOM 1209 O O . ALA A 1 154 ? 14.406 -3.631 -8.929 1.00 96.12 154 ALA A O 1
ATOM 1210 N N . ASP A 1 155 ? 14.933 -4.406 -10.964 1.00 95.44 155 ASP A N 1
ATOM 1211 C CA . ASP A 1 155 ? 16.297 -3.863 -10.951 1.00 95.44 155 ASP A CA 1
ATOM 1212 C C . ASP A 1 155 ? 16.295 -2.326 -10.912 1.00 95.44 155 ASP A C 1
ATOM 1214 O O . ASP A 1 155 ? 16.985 -1.728 -10.083 1.00 95.44 155 ASP A O 1
ATOM 1218 N N . GLN A 1 156 ? 15.478 -1.683 -11.754 1.00 95.62 156 GLN A N 1
ATOM 1219 C CA . GLN A 1 156 ? 15.318 -0.227 -11.770 1.00 95.62 156 GLN A CA 1
ATOM 1220 C C . GLN A 1 156 ? 14.669 0.275 -10.478 1.00 95.62 156 GLN A C 1
ATOM 1222 O O . GLN A 1 156 ? 15.147 1.248 -9.902 1.00 95.62 156 GLN A O 1
ATOM 1227 N N . LEU A 1 157 ? 13.634 -0.411 -9.982 1.00 94.69 157 LEU A N 1
ATOM 1228 C CA . LEU A 1 157 ? 12.998 -0.077 -8.703 1.00 94.69 157 LEU A CA 1
ATOM 1229 C C . LEU A 1 157 ? 13.994 -0.176 -7.535 1.00 94.69 157 LEU A C 1
ATOM 1231 O O . LEU A 1 157 ? 14.040 0.704 -6.679 1.00 94.69 157 LEU A O 1
ATOM 1235 N N . SER A 1 158 ? 14.854 -1.199 -7.524 1.00 93.44 158 SER A N 1
ATOM 1236 C CA . SER A 1 158 ? 15.925 -1.340 -6.530 1.00 93.44 158 SER A CA 1
ATOM 1237 C C . SER A 1 158 ? 16.944 -0.203 -6.603 1.00 93.44 158 SER A C 1
ATOM 1239 O O . SER A 1 158 ? 17.453 0.235 -5.573 1.00 93.44 158 SER A O 1
ATOM 1241 N N . GLU A 1 159 ? 17.273 0.268 -7.806 1.00 91.94 159 GLU A N 1
ATOM 1242 C CA . GLU A 1 159 ? 18.158 1.417 -7.995 1.00 91.94 159 GLU A CA 1
ATOM 1243 C C . GLU A 1 159 ? 17.491 2.718 -7.525 1.00 91.94 159 GLU A C 1
ATOM 1245 O O . GLU A 1 159 ? 18.113 3.470 -6.780 1.00 91.94 159 GLU A O 1
ATOM 1250 N N . MET A 1 160 ? 16.206 2.925 -7.833 1.00 91.12 160 MET A N 1
ATOM 1251 C CA . MET A 1 160 ? 15.427 4.069 -7.337 1.00 91.12 160 MET A CA 1
ATOM 1252 C C . MET A 1 160 ? 15.411 4.125 -5.805 1.00 91.12 160 MET A C 1
ATOM 1254 O O . MET A 1 160 ? 15.697 5.173 -5.231 1.00 91.12 160 MET A O 1
ATOM 1258 N N . LEU A 1 161 ? 15.195 2.988 -5.133 1.00 87.81 161 LEU A N 1
ATOM 1259 C CA . LEU A 1 161 ? 15.243 2.922 -3.668 1.00 87.81 161 LEU A CA 1
ATOM 1260 C C . LEU A 1 161 ? 16.613 3.311 -3.087 1.00 87.81 161 LEU A C 1
ATOM 1262 O O . LEU A 1 161 ? 16.672 3.874 -1.996 1.00 87.81 161 LEU A O 1
ATOM 1266 N N . LYS A 1 162 ? 17.718 3.018 -3.788 1.00 86.50 162 LYS A N 1
ATOM 1267 C CA . LYS A 1 162 ? 19.081 3.366 -3.337 1.00 86.50 162 LYS A CA 1
ATOM 1268 C C . LYS A 1 162 ? 19.381 4.854 -3.478 1.00 86.50 162 LYS A C 1
ATOM 1270 O O . LYS A 1 162 ? 20.095 5.394 -2.638 1.00 86.50 162 LYS A O 1
ATOM 1275 N N . GLU A 1 163 ? 18.857 5.492 -4.522 1.00 80.81 163 GLU A N 1
ATOM 1276 C CA . GLU A 1 163 ? 18.948 6.947 -4.701 1.00 80.81 163 GLU A CA 1
ATOM 1277 C C . GLU A 1 163 ? 18.091 7.697 -3.661 1.00 80.81 163 GLU A C 1
ATOM 1279 O O . GLU A 1 163 ? 18.350 8.861 -3.342 1.00 80.81 163 GLU A O 1
ATOM 1284 N N . GLY A 1 164 ? 17.103 7.014 -3.069 1.00 72.94 164 GLY A N 1
ATOM 1285 C CA . GLY A 1 164 ? 16.242 7.559 -2.029 1.00 72.94 164 GLY A CA 1
ATOM 1286 C C . GLY A 1 164 ? 15.385 8.690 -2.586 1.00 72.94 164 GLY A C 1
ATOM 1287 O O . GLY A 1 164 ? 14.642 8.501 -3.543 1.00 72.94 164 GLY A O 1
ATOM 1288 N N . THR A 1 165 ? 15.496 9.882 -1.999 1.00 68.56 165 THR A N 1
ATOM 1289 C CA . THR A 1 165 ? 14.640 11.020 -2.361 1.00 68.56 165 THR A CA 1
ATOM 1290 C C . THR A 1 165 ? 15.123 11.821 -3.575 1.00 68.56 165 THR A C 1
ATOM 1292 O O . THR A 1 165 ? 14.336 12.592 -4.125 1.00 68.56 165 THR A O 1
ATOM 1295 N N . ASP A 1 166 ? 16.372 11.661 -4.037 1.00 78.44 166 ASP A N 1
ATOM 1296 C CA . ASP A 1 166 ? 16.855 12.341 -5.252 1.00 78.44 166 ASP A CA 1
ATOM 1297 C C . ASP A 1 166 ? 16.603 11.491 -6.501 1.00 78.44 166 ASP A C 1
ATOM 1299 O O . ASP A 1 166 ? 17.495 10.884 -7.092 1.00 78.44 166 ASP A O 1
ATOM 1303 N N . LEU A 1 167 ? 15.348 11.485 -6.941 1.00 84.88 167 LEU A N 1
ATOM 1304 C CA . LEU A 1 167 ? 14.917 10.745 -8.127 1.00 84.88 167 LEU A CA 1
ATOM 1305 C C . LEU A 1 167 ? 15.021 11.568 -9.416 1.00 84.88 167 LEU A C 1
ATOM 1307 O O . LEU A 1 167 ? 14.450 11.192 -10.440 1.00 84.88 167 LEU A O 1
ATOM 1311 N N . THR A 1 168 ? 15.760 12.683 -9.414 1.00 86.06 168 THR A N 1
ATOM 1312 C CA . THR A 1 168 ? 15.834 13.614 -10.555 1.00 86.06 168 THR A CA 1
ATOM 1313 C C . THR A 1 168 ? 16.296 12.920 -11.840 1.00 86.06 168 THR A C 1
ATOM 1315 O O . THR A 1 168 ? 15.803 13.198 -12.940 1.00 86.06 168 THR A O 1
ATOM 1318 N N . VAL A 1 169 ? 17.264 12.004 -11.723 1.00 87.56 169 VAL A N 1
ATOM 1319 C CA . VAL A 1 169 ? 17.792 11.252 -12.868 1.00 87.56 169 VAL A CA 1
ATOM 1320 C C . VAL A 1 169 ? 16.753 10.273 -13.406 1.00 87.56 169 VAL A C 1
ATOM 1322 O O . VAL A 1 169 ? 16.550 10.246 -14.624 1.00 87.56 169 VAL A O 1
ATOM 1325 N N . CYS A 1 170 ? 16.090 9.529 -12.519 1.00 90.25 170 CYS A N 1
ATOM 1326 C CA . CYS A 1 170 ? 15.027 8.586 -12.852 1.00 90.25 170 CYS A CA 1
ATOM 1327 C C . CYS A 1 170 ? 13.876 9.322 -13.538 1.00 90.25 170 CYS A C 1
ATOM 1329 O O . CYS A 1 170 ? 13.560 9.027 -14.687 1.00 90.25 170 CYS A O 1
ATOM 1331 N N . TYR A 1 171 ? 13.350 10.369 -12.903 1.00 89.38 171 TYR A N 1
ATOM 1332 C CA . TYR A 1 171 ? 12.281 11.204 -13.443 1.00 89.38 171 TYR A CA 1
ATOM 1333 C C . TYR A 1 171 ? 12.588 11.657 -14.874 1.00 89.38 171 TYR A C 1
ATOM 1335 O O . TYR A 1 171 ? 11.836 11.369 -15.799 1.00 89.38 171 TYR A O 1
ATOM 1343 N N . ARG A 1 172 ? 13.754 12.282 -15.099 1.00 90.62 172 ARG A N 1
ATOM 1344 C CA . ARG A 1 172 ? 14.143 12.785 -16.426 1.00 90.62 172 ARG A CA 1
ATOM 1345 C C . ARG A 1 172 ? 14.235 11.676 -17.477 1.00 90.62 172 ARG A C 1
ATOM 1347 O O . ARG A 1 172 ? 13.914 11.919 -18.640 1.00 90.62 172 ARG A O 1
ATOM 1354 N N . LYS A 1 173 ? 14.722 10.489 -17.106 1.00 92.94 173 LYS A N 1
ATOM 1355 C CA . LYS A 1 173 ? 14.815 9.355 -18.034 1.00 92.94 173 LYS A CA 1
ATOM 1356 C C . LYS A 1 173 ? 13.436 8.791 -18.363 1.00 92.94 173 LYS A C 1
ATOM 1358 O O . LYS A 1 173 ? 13.160 8.602 -19.545 1.00 92.94 173 LYS A O 1
ATOM 1363 N N . ALA A 1 174 ? 12.568 8.622 -17.365 1.00 92.31 174 ALA A N 1
ATOM 1364 C CA . ALA A 1 174 ? 11.183 8.207 -17.567 1.00 92.31 174 ALA A CA 1
ATOM 1365 C C . ALA A 1 174 ? 10.441 9.182 -18.496 1.00 92.31 174 ALA A C 1
ATOM 1367 O O . ALA A 1 174 ? 9.883 8.755 -19.505 1.00 92.31 174 ALA A O 1
ATOM 1368 N N . THR A 1 175 ? 10.553 10.495 -18.247 1.00 90.81 175 THR A N 1
ATOM 1369 C CA . THR A 1 175 ? 9.983 11.535 -19.122 1.00 90.81 175 THR A CA 1
ATOM 1370 C C . THR A 1 175 ? 10.497 11.413 -20.554 1.00 90.81 175 THR A C 1
ATOM 1372 O O . THR A 1 175 ? 9.711 11.353 -21.492 1.00 90.81 175 THR A O 1
ATOM 1375 N N . ALA A 1 176 ? 11.817 11.322 -20.744 1.00 91.44 176 ALA A N 1
ATOM 1376 C CA . ALA A 1 176 ? 12.406 11.252 -22.079 1.00 91.44 176 ALA A CA 1
ATOM 1377 C C . ALA A 1 176 ? 12.004 9.980 -22.850 1.00 91.44 176 ALA A C 1
ATOM 1379 O O . ALA A 1 176 ? 11.938 10.001 -24.082 1.00 91.44 176 ALA A O 1
ATOM 1380 N N . ILE A 1 177 ? 11.772 8.865 -22.149 1.00 91.62 177 ILE A N 1
ATOM 1381 C CA . ILE A 1 177 ? 11.267 7.624 -22.745 1.00 91.62 177 ILE A CA 1
ATOM 1382 C C . ILE A 1 177 ? 9.803 7.801 -23.156 1.00 91.62 177 ILE A C 1
ATOM 1384 O O . ILE A 1 177 ? 9.470 7.524 -24.308 1.00 91.62 177 ILE A O 1
ATOM 1388 N N . ALA A 1 178 ? 8.954 8.300 -22.261 1.00 90.00 178 ALA A N 1
ATOM 1389 C CA . ALA A 1 178 ? 7.541 8.542 -22.533 1.00 90.00 178 ALA A CA 1
ATOM 1390 C C . ALA A 1 178 ? 7.340 9.512 -23.716 1.00 90.00 178 ALA A C 1
ATOM 1392 O O . ALA A 1 178 ? 6.666 9.170 -24.689 1.00 90.00 178 ALA A O 1
ATOM 1393 N N . GLU A 1 179 ? 8.030 10.658 -23.714 1.00 89.94 179 GLU A N 1
ATOM 1394 C CA . GLU A 1 179 ? 7.978 11.656 -24.793 1.00 89.94 179 GLU A CA 1
ATOM 1395 C 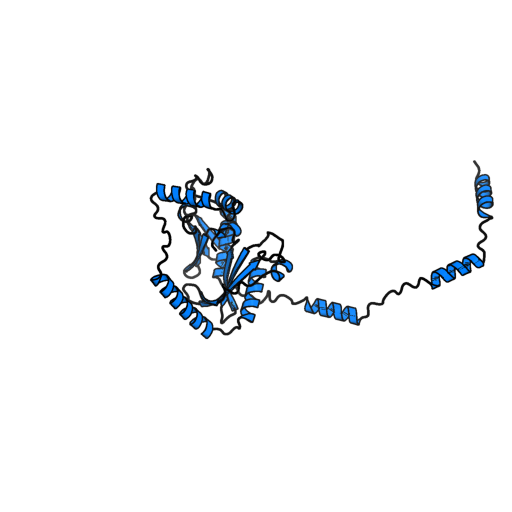C . GLU A 1 179 ? 8.409 11.076 -26.146 1.00 89.94 179 GLU A C 1
ATOM 1397 O O . GLU A 1 179 ? 7.767 11.311 -27.172 1.00 89.94 179 GLU A O 1
ATOM 1402 N N . ARG A 1 180 ? 9.489 10.279 -26.172 1.00 89.94 180 ARG A N 1
ATOM 1403 C CA . ARG A 1 180 ? 9.980 9.647 -27.408 1.00 89.94 180 ARG A CA 1
ATOM 1404 C C . ARG A 1 180 ? 8.948 8.703 -28.020 1.00 89.94 180 ARG A C 1
ATOM 1406 O O . ARG A 1 180 ? 8.929 8.542 -29.239 1.00 89.94 180 ARG A O 1
ATOM 1413 N N . ASN A 1 181 ? 8.126 8.077 -27.185 1.00 87.50 181 ASN A N 1
ATOM 1414 C CA . ASN A 1 181 ? 7.089 7.149 -27.614 1.00 87.50 181 ASN A CA 1
ATOM 1415 C C . ASN A 1 181 ? 5.717 7.818 -27.789 1.00 87.50 181 ASN A C 1
ATOM 1417 O O . ASN A 1 181 ? 4.748 7.132 -28.104 1.00 87.50 181 ASN A O 1
ATOM 1421 N N . GLY A 1 182 ? 5.636 9.145 -27.639 1.00 85.44 182 GLY A N 1
ATOM 1422 C CA . GLY A 1 182 ? 4.398 9.903 -27.802 1.00 85.44 182 GLY A CA 1
ATOM 1423 C C . GLY A 1 182 ? 3.353 9.608 -26.728 1.00 85.44 182 GLY A C 1
ATOM 1424 O O . GLY A 1 182 ? 2.166 9.774 -26.999 1.00 85.44 182 GLY A O 1
ATOM 1425 N N . ALA A 1 183 ? 3.778 9.145 -25.550 1.00 83.75 183 ALA A N 1
ATOM 1426 C CA . ALA A 1 183 ? 2.893 9.009 -24.406 1.00 83.75 183 ALA A CA 1
ATOM 1427 C C . ALA A 1 183 ? 2.527 10.397 -23.877 1.00 83.75 183 ALA A C 1
ATOM 1429 O O . ALA A 1 183 ? 3.402 11.255 -23.723 1.00 83.75 183 ALA A O 1
ATOM 1430 N N . ASP A 1 184 ? 1.240 10.609 -23.618 1.00 73.81 184 ASP A N 1
ATOM 1431 C CA . ASP A 1 184 ? 0.776 11.817 -22.950 1.00 73.81 184 ASP A CA 1
ATOM 1432 C C . ASP A 1 184 ? 1.001 11.622 -21.452 1.00 73.81 184 ASP A C 1
ATOM 1434 O O . ASP A 1 184 ? 0.338 10.805 -20.818 1.00 73.81 184 ASP A O 1
ATOM 1438 N N . ILE A 1 185 ? 2.014 12.291 -20.904 1.00 69.69 185 ILE A N 1
ATOM 1439 C CA . ILE A 1 185 ? 2.228 12.299 -19.460 1.00 69.69 185 ILE A CA 1
ATOM 1440 C C . ILE A 1 185 ? 1.292 13.367 -18.915 1.00 69.69 185 ILE A C 1
ATOM 1442 O O . ILE A 1 185 ? 1.606 14.560 -18.986 1.00 69.69 185 ILE A O 1
ATOM 1446 N N . GLU A 1 186 ? 0.150 12.952 -18.370 1.00 65.62 186 GLU A N 1
ATOM 1447 C CA . GLU A 1 186 ? -0.702 13.867 -17.624 1.00 65.62 186 GLU A CA 1
ATOM 1448 C C . GLU A 1 186 ? 0.055 14.335 -16.379 1.00 65.62 186 GLU A C 1
ATOM 1450 O O . GLU A 1 186 ? 0.196 13.628 -15.384 1.00 65.62 186 GLU A O 1
ATOM 1455 N N . ILE A 1 187 ? 0.586 15.554 -16.441 1.00 64.12 187 ILE A N 1
ATOM 1456 C CA . ILE A 1 187 ? 1.085 16.244 -15.258 1.00 64.12 187 ILE A CA 1
ATOM 1457 C C . ILE A 1 187 ? -0.141 16.881 -14.605 1.00 64.12 187 ILE A C 1
ATOM 1459 O O . ILE A 1 187 ? -0.733 17.772 -15.225 1.00 64.12 187 ILE A O 1
ATOM 1463 N N . PRO A 1 188 ? -0.522 16.487 -13.376 1.00 62.62 188 PRO A N 1
ATOM 1464 C CA . PRO A 1 188 ? -1.660 17.086 -12.700 1.00 62.62 188 PRO A CA 1
ATOM 1465 C C . PRO A 1 188 ? -1.450 18.597 -12.593 1.00 62.62 188 PRO A C 1
ATOM 1467 O O . PRO A 1 188 ? -0.564 19.079 -11.883 1.00 62.62 188 PRO A O 1
ATOM 1470 N N . THR A 1 189 ? -2.244 19.376 -13.324 1.00 66.12 189 THR A N 1
ATOM 1471 C CA . THR A 1 189 ? -2.234 20.828 -13.173 1.00 66.12 189 THR A CA 1
ATOM 1472 C C . THR A 1 189 ? -3.117 21.190 -11.996 1.00 66.12 189 THR A C 1
ATOM 1474 O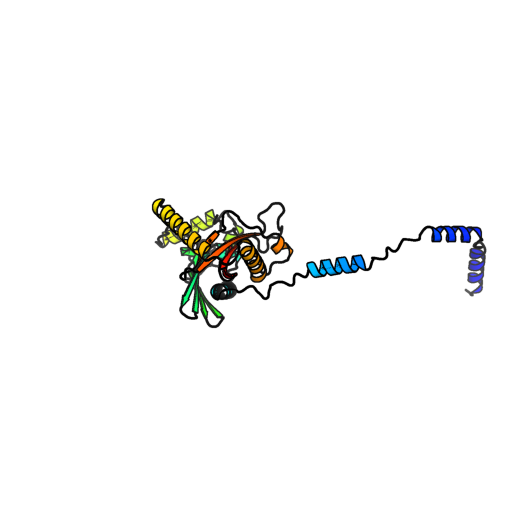 O . THR A 1 189 ? -4.295 20.837 -11.979 1.00 66.12 189 THR A O 1
ATOM 1477 N N . PHE A 1 190 ? -2.572 21.918 -11.022 1.00 75.38 190 PHE A N 1
ATOM 1478 C CA . PHE A 1 190 ? -3.367 22.394 -9.898 1.00 75.38 190 PHE A CA 1
ATOM 1479 C C . PHE A 1 190 ? -4.488 23.316 -10.390 1.00 75.38 190 PHE A C 1
ATOM 1481 O O . PHE A 1 190 ? -4.238 24.399 -10.924 1.00 75.38 190 PHE A O 1
ATOM 1488 N N . ASN A 1 191 ? -5.727 22.880 -10.184 1.00 86.62 191 ASN A N 1
ATOM 1489 C CA . ASN A 1 191 ? -6.921 23.656 -10.462 1.00 86.62 191 ASN A CA 1
ATOM 1490 C C . ASN A 1 191 ? -7.595 24.013 -9.136 1.00 86.62 191 ASN A C 1
ATOM 1492 O O . ASN A 1 191 ? -8.184 23.160 -8.477 1.00 86.62 191 ASN A O 1
ATOM 1496 N N . GLU A 1 192 ? -7.535 25.291 -8.756 1.00 87.88 192 GLU A N 1
ATOM 1497 C CA . GLU A 1 192 ? -8.121 25.792 -7.505 1.00 87.88 192 GLU A CA 1
ATOM 1498 C C . GLU A 1 192 ? -9.607 25.443 -7.355 1.00 87.88 192 GLU A C 1
ATOM 1500 O O . GLU A 1 192 ? -10.072 25.177 -6.247 1.00 87.88 192 GLU A O 1
ATOM 1505 N N . THR A 1 193 ? -10.363 25.436 -8.457 1.00 90.56 193 THR A N 1
ATOM 1506 C CA . THR A 1 193 ? -11.808 25.169 -8.416 1.00 90.56 193 THR A CA 1
ATOM 1507 C C . THR A 1 193 ? -12.081 23.699 -8.118 1.00 90.56 193 THR A C 1
ATOM 1509 O O . THR A 1 193 ? -12.920 23.389 -7.274 1.00 90.56 193 THR A O 1
ATOM 1512 N N . GLU A 1 194 ? -11.354 22.799 -8.779 1.00 88.75 194 GLU A N 1
ATOM 1513 C CA . GLU A 1 194 ? -11.454 21.355 -8.542 1.00 88.75 194 GLU A CA 1
ATOM 1514 C C . GLU A 1 194 ? -10.924 20.988 -7.158 1.00 88.75 194 GLU A C 1
ATOM 1516 O O . GLU A 1 194 ? -11.595 20.260 -6.434 1.00 88.75 194 GLU A O 1
ATOM 1521 N N . ALA A 1 195 ? -9.797 21.570 -6.737 1.00 87.19 195 ALA A N 1
ATOM 1522 C CA . ALA A 1 195 ? -9.242 21.376 -5.401 1.00 87.19 195 ALA A CA 1
ATOM 1523 C C . ALA A 1 195 ? -10.225 21.819 -4.305 1.00 87.19 195 ALA A C 1
ATOM 1525 O O . ALA A 1 195 ? -10.429 21.108 -3.322 1.00 87.19 195 ALA A O 1
ATOM 1526 N N . MET A 1 196 ? -10.894 22.963 -4.486 1.00 90.19 196 MET A N 1
ATOM 1527 C CA . MET A 1 196 ? -11.917 23.434 -3.551 1.00 90.19 196 MET A CA 1
ATOM 1528 C C . MET A 1 196 ? -13.140 22.508 -3.525 1.00 90.19 196 MET A C 1
ATOM 1530 O O . MET A 1 196 ? -13.660 22.209 -2.451 1.00 90.19 196 MET A O 1
ATOM 1534 N N . ALA A 1 197 ? -13.611 22.053 -4.690 1.00 92.06 197 ALA A N 1
ATOM 1535 C CA . ALA A 1 197 ? -14.742 21.133 -4.782 1.00 92.06 197 ALA A CA 1
ATOM 1536 C C . ALA A 1 197 ? -14.425 19.773 -4.138 1.00 92.06 197 ALA A C 1
ATOM 1538 O O . ALA A 1 197 ? -15.252 19.233 -3.402 1.00 92.06 197 ALA A O 1
ATOM 1539 N N . GLN A 1 198 ? -13.214 19.259 -4.359 1.00 88.00 198 GLN A N 1
ATOM 1540 C CA . GLN A 1 198 ? -12.717 18.030 -3.751 1.00 88.00 198 GLN A CA 1
ATOM 1541 C C . GLN A 1 198 ? -12.618 18.169 -2.230 1.00 88.00 198 GLN A C 1
ATOM 1543 O O . GLN A 1 198 ? -13.172 17.346 -1.506 1.00 88.00 198 GLN A O 1
ATOM 1548 N N . TRP A 1 199 ? -12.033 19.262 -1.735 1.00 89.19 199 TRP A N 1
ATOM 1549 C CA . TRP A 1 199 ? -11.979 19.536 -0.301 1.00 89.19 199 TRP A CA 1
ATOM 1550 C C . TRP A 1 199 ? -13.382 19.603 0.322 1.00 89.19 199 TRP A C 1
ATOM 1552 O O . TRP A 1 199 ? -13.636 19.000 1.362 1.00 89.19 199 TRP A O 1
ATOM 1562 N N . GLN A 1 200 ? -14.339 20.282 -0.324 1.00 92.81 200 GLN A N 1
ATOM 1563 C CA . GLN A 1 200 ? -15.727 20.340 0.155 1.00 92.81 200 GLN A CA 1
ATOM 1564 C C . GLN A 1 200 ? -16.390 18.959 0.200 1.00 92.81 200 GLN A C 1
ATOM 1566 O O . GLN A 1 200 ? -17.116 18.656 1.152 1.00 92.81 200 GLN A O 1
ATOM 1571 N N . LYS A 1 201 ? -16.141 18.124 -0.815 1.00 92.69 201 LYS A N 1
ATOM 1572 C CA . LYS A 1 201 ? -16.615 16.740 -0.862 1.00 92.69 201 LYS A CA 1
ATOM 1573 C C . LYS A 1 201 ? -16.038 15.931 0.300 1.00 92.69 201 LYS A C 1
ATOM 1575 O O . LYS A 1 201 ? -16.808 15.322 1.036 1.00 92.69 201 LYS A O 1
ATOM 1580 N N . GLU A 1 202 ? -14.730 15.996 0.526 1.00 91.31 202 GLU A N 1
ATOM 1581 C CA . GLU A 1 202 ? -14.055 15.302 1.630 1.00 91.31 202 GLU A CA 1
ATOM 1582 C C . GLU A 1 202 ? -14.596 15.730 3.000 1.00 91.31 202 GLU A C 1
ATOM 1584 O O . GLU A 1 202 ? -14.861 14.882 3.849 1.00 91.31 202 GLU A O 1
ATOM 1589 N N . GLN A 1 203 ? -14.855 17.027 3.212 1.00 93.12 203 GLN A N 1
ATOM 1590 C CA . GLN A 1 203 ? -15.475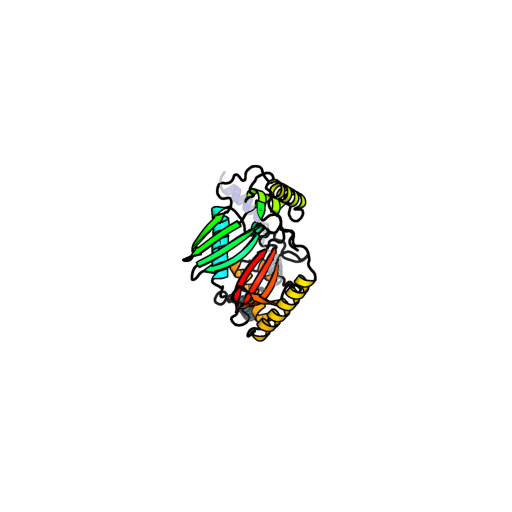 17.506 4.455 1.00 93.12 203 GLN A CA 1
ATOM 1591 C C . GLN A 1 203 ? -16.892 16.948 4.654 1.00 93.12 203 GLN A C 1
ATOM 1593 O O . GLN A 1 203 ? -17.275 16.581 5.767 1.00 93.12 203 GLN A O 1
ATOM 1598 N N . MET A 1 204 ? -17.690 16.874 3.584 1.00 95.25 204 MET A N 1
ATOM 1599 C CA . MET A 1 204 ? -19.031 16.291 3.643 1.00 95.25 204 MET A CA 1
ATOM 1600 C C . MET A 1 204 ? -18.973 14.795 3.979 1.00 95.25 204 MET A C 1
ATOM 1602 O O . MET A 1 204 ? -19.719 14.330 4.842 1.00 95.25 204 MET A O 1
ATOM 1606 N N . GLU A 1 205 ? -18.086 14.052 3.322 1.00 94.94 205 GLU A N 1
ATOM 1607 C CA . GLU A 1 205 ? -17.864 12.621 3.543 1.00 94.94 205 GLU A CA 1
ATOM 1608 C C . GLU A 1 205 ? -17.370 12.328 4.964 1.00 94.94 205 GLU A C 1
ATOM 1610 O O . GLU A 1 205 ? -17.896 11.433 5.631 1.00 94.94 205 GLU A O 1
ATOM 1615 N N . ALA A 1 206 ? -16.439 13.138 5.473 1.00 95.56 206 ALA A N 1
ATOM 1616 C CA . ALA A 1 206 ? -15.957 13.055 6.846 1.00 95.56 206 ALA A CA 1
ATOM 1617 C C . ALA A 1 206 ? -17.097 13.217 7.862 1.00 95.56 206 ALA A C 1
ATOM 1619 O O . ALA A 1 206 ? -17.206 12.447 8.817 1.00 95.56 206 ALA A O 1
ATOM 1620 N N . GLU A 1 207 ? -17.998 14.178 7.648 1.00 96.62 207 GLU A N 1
ATOM 1621 C CA . GLU A 1 207 ? -19.154 14.378 8.525 1.00 96.62 207 GLU A CA 1
ATOM 1622 C C . GLU A 1 207 ? -20.188 13.245 8.424 1.00 96.62 207 GLU A C 1
ATOM 1624 O O . GLU A 1 207 ? -20.854 12.940 9.417 1.00 96.62 207 GLU A O 1
ATOM 1629 N N . ILE A 1 208 ? -20.325 12.589 7.266 1.00 96.81 208 ILE A N 1
ATOM 1630 C CA . ILE A 1 208 ? -21.155 11.381 7.120 1.00 96.81 208 ILE A CA 1
ATOM 1631 C C . ILE A 1 208 ? -20.560 10.236 7.945 1.00 96.81 208 ILE A C 1
ATOM 1633 O O . ILE A 1 208 ? -21.254 9.679 8.799 1.00 96.81 208 ILE A O 1
ATOM 1637 N N . ALA A 1 209 ? -19.276 9.927 7.752 1.00 97.56 209 ALA A N 1
ATOM 1638 C CA . ALA A 1 209 ? -18.595 8.859 8.480 1.00 97.56 209 ALA A CA 1
ATOM 1639 C C . ALA A 1 209 ? -18.600 9.107 9.995 1.00 97.56 209 ALA A C 1
ATOM 1641 O O . ALA A 1 209 ? -18.934 8.223 10.782 1.00 97.56 209 ALA A O 1
ATOM 1642 N N . LYS A 1 210 ? -18.349 10.345 10.424 1.00 97.00 210 LYS A N 1
ATOM 1643 C CA . LYS A 1 210 ? -18.396 10.735 11.837 1.00 97.00 210 LYS A CA 1
ATOM 1644 C C . LYS A 1 210 ? -19.770 10.541 12.477 1.00 97.00 210 LYS A C 1
ATOM 1646 O O . LYS A 1 210 ? -19.846 10.175 13.645 1.00 97.00 210 LYS A O 1
ATOM 1651 N N . LYS A 1 211 ? -20.861 10.775 11.740 1.00 97.25 211 LYS A N 1
ATOM 1652 C CA . LYS A 1 211 ? -22.228 10.520 12.231 1.00 97.25 211 LYS A CA 1
ATOM 1653 C C . LYS A 1 211 ? -22.554 9.031 12.320 1.00 97.25 211 LYS A C 1
ATOM 1655 O O . LYS A 1 211 ? -23.375 8.658 13.153 1.00 97.25 211 LYS A O 1
ATOM 1660 N N . ALA A 1 212 ? -21.946 8.211 11.466 1.00 96.88 212 ALA A N 1
ATOM 1661 C CA . ALA A 1 212 ? -22.094 6.760 11.500 1.00 96.88 212 ALA A CA 1
ATOM 1662 C C . ALA A 1 212 ? -21.281 6.110 12.632 1.00 96.88 212 ALA A C 1
ATOM 1664 O O . ALA A 1 212 ? -21.616 5.008 13.058 1.00 96.88 212 ALA A O 1
ATOM 1665 N N . ALA A 1 213 ? -20.245 6.788 13.139 1.00 96.81 213 ALA A N 1
ATOM 1666 C CA . ALA A 1 213 ? -19.307 6.241 14.112 1.00 96.81 213 ALA A CA 1
ATOM 1667 C C . ALA A 1 213 ? -19.981 5.659 15.366 1.00 96.81 213 ALA A C 1
ATOM 1669 O O . ALA A 1 213 ? -20.712 6.341 16.089 1.00 96.81 213 ALA A O 1
ATOM 1670 N N . LYS A 1 214 ? -19.680 4.385 15.638 1.00 95.94 214 LYS A N 1
ATOM 1671 C CA . LYS A 1 214 ? -20.064 3.658 16.861 1.00 95.94 214 LYS A CA 1
ATOM 1672 C C . LYS A 1 214 ? -18.879 3.442 17.796 1.00 95.94 214 LYS A C 1
ATOM 1674 O O . LYS A 1 214 ? -19.088 3.188 18.979 1.00 95.94 214 LYS A O 1
ATOM 1679 N N . LEU A 1 215 ? -17.665 3.549 17.262 1.00 93.06 215 LEU A N 1
ATOM 1680 C CA . LEU A 1 215 ? -16.411 3.456 17.992 1.00 93.06 215 LEU A CA 1
ATOM 1681 C C . LEU A 1 215 ? -15.819 4.844 18.230 1.00 93.06 215 LEU A C 1
ATOM 1683 O O . LEU A 1 215 ? -15.969 5.768 17.428 1.00 93.06 215 LEU A O 1
ATOM 1687 N N . THR A 1 216 ? -15.110 4.987 19.342 1.00 94.50 216 THR A N 1
ATOM 1688 C CA . THR A 1 216 ? -14.302 6.171 19.621 1.00 94.50 216 THR A CA 1
ATOM 1689 C C . THR A 1 216 ? -13.003 6.145 18.817 1.00 94.50 216 THR A C 1
ATOM 1691 O O . THR A 1 216 ? -12.489 5.087 18.456 1.00 94.50 216 THR A O 1
ATOM 1694 N N . VAL A 1 217 ? -12.410 7.322 18.591 1.00 94.75 217 VAL A N 1
ATOM 1695 C CA . VAL A 1 217 ? -11.097 7.434 17.925 1.00 94.75 217 VAL A CA 1
ATOM 1696 C C . VAL A 1 217 ? -10.019 6.638 18.669 1.00 94.75 217 VAL A C 1
ATOM 1698 O O . VAL A 1 217 ? -9.178 6.021 18.030 1.00 94.75 217 VAL A O 1
ATOM 1701 N N . LEU A 1 218 ? -10.068 6.591 20.005 1.00 93.38 218 LEU A N 1
ATOM 1702 C CA . LEU A 1 218 ? -9.099 5.842 20.812 1.00 93.38 218 LEU A CA 1
ATOM 1703 C C . LEU A 1 218 ? -9.234 4.318 20.637 1.00 93.38 218 LEU A C 1
ATOM 1705 O O . LEU A 1 218 ? -8.227 3.612 20.574 1.00 93.38 218 LEU A O 1
ATOM 1709 N N . GLU A 1 219 ? -10.464 3.807 20.548 1.00 93.56 219 GLU A N 1
ATOM 1710 C CA . GLU A 1 219 ? -10.713 2.388 20.262 1.00 93.56 219 GLU A CA 1
ATOM 1711 C C . GLU A 1 219 ? -10.211 2.028 18.862 1.00 93.56 219 GLU A C 1
ATOM 1713 O O . GLU A 1 219 ? -9.464 1.064 18.709 1.00 93.56 219 GLU A O 1
ATOM 1718 N N . MET A 1 220 ? -10.543 2.845 17.857 1.00 96.44 220 MET A N 1
ATOM 1719 C CA . MET A 1 220 ? -10.080 2.625 16.486 1.00 96.44 220 MET A CA 1
ATOM 1720 C C . MET A 1 220 ? -8.558 2.748 16.355 1.00 96.44 220 MET A C 1
ATOM 1722 O O . MET A 1 220 ? -7.955 1.980 15.615 1.00 96.44 220 MET A O 1
ATOM 1726 N N . GLU A 1 221 ? -7.912 3.649 17.102 1.00 94.81 221 GLU A N 1
ATOM 1727 C CA . GLU A 1 221 ? -6.449 3.760 17.109 1.00 94.81 221 GLU A CA 1
ATOM 1728 C C . GLU A 1 221 ? -5.798 2.499 17.685 1.00 94.81 221 GLU A C 1
ATOM 1730 O O . GLU A 1 221 ? -4.799 2.015 17.154 1.00 94.81 221 GLU A O 1
ATOM 1735 N N . THR A 1 222 ? -6.374 1.945 18.755 1.00 94.00 222 THR A N 1
ATOM 1736 C CA . THR A 1 222 ? -5.893 0.696 19.361 1.00 94.00 222 THR A CA 1
ATOM 1737 C C . THR A 1 222 ? -5.978 -0.454 18.358 1.00 94.00 222 THR A C 1
ATOM 1739 O O . THR A 1 222 ? -4.993 -1.162 18.151 1.00 94.00 222 THR A O 1
ATOM 1742 N N . ILE A 1 223 ? -7.125 -0.576 17.680 1.00 95.25 223 ILE A N 1
ATOM 1743 C CA . ILE A 1 223 ? -7.360 -1.553 16.609 1.00 95.25 223 ILE A CA 1
ATOM 1744 C C . ILE A 1 223 ? -6.340 -1.372 15.475 1.00 95.25 223 ILE A C 1
ATOM 1746 O O . ILE A 1 223 ? -5.704 -2.337 15.057 1.00 95.25 223 ILE A O 1
ATOM 1750 N N . ALA A 1 224 ? -6.131 -0.139 15.007 1.00 95.94 224 ALA A N 1
ATOM 1751 C CA . ALA A 1 224 ? -5.230 0.153 13.897 1.00 95.94 224 ALA A CA 1
ATOM 1752 C C . ALA A 1 224 ? -3.762 -0.175 14.225 1.00 95.94 224 ALA A C 1
ATOM 1754 O O . ALA A 1 224 ? -3.056 -0.753 13.401 1.00 95.94 224 ALA A O 1
ATOM 1755 N N . ARG A 1 225 ? -3.297 0.142 15.440 1.00 94.44 225 ARG A N 1
ATOM 1756 C CA . ARG A 1 225 ? -1.931 -0.181 15.896 1.00 94.44 225 ARG A CA 1
ATOM 1757 C C . ARG A 1 225 ? -1.696 -1.686 15.996 1.00 94.44 225 ARG A C 1
ATOM 1759 O O . ARG A 1 225 ? -0.632 -2.173 15.607 1.00 94.44 225 ARG A O 1
ATOM 1766 N N . GLU A 1 226 ? -2.680 -2.422 16.508 1.00 93.62 226 GLU A N 1
ATOM 1767 C CA . GLU A 1 226 ? -2.616 -3.881 16.567 1.00 93.62 226 GLU A CA 1
ATOM 1768 C C . GLU A 1 226 ? -2.630 -4.487 15.159 1.00 93.62 226 GLU A C 1
ATOM 1770 O O . GLU A 1 226 ? -1.815 -5.361 14.871 1.00 93.62 226 GLU A O 1
ATOM 1775 N N . ALA A 1 227 ? -3.452 -3.956 14.251 1.00 95.25 227 ALA A N 1
ATOM 1776 C CA . ALA A 1 227 ? -3.487 -4.373 12.853 1.00 95.25 227 ALA A CA 1
ATOM 1777 C C . ALA A 1 227 ? -2.135 -4.194 12.145 1.00 95.25 227 ALA A C 1
ATOM 1779 O O . ALA A 1 227 ? -1.666 -5.138 11.511 1.00 95.25 227 ALA A O 1
ATOM 1780 N N . VAL A 1 228 ? -1.467 -3.038 12.299 1.00 94.12 228 VAL A N 1
ATOM 1781 C CA . VAL A 1 228 ? -0.097 -2.820 11.779 1.00 94.12 228 VAL A CA 1
ATOM 1782 C C . VAL A 1 228 ? 0.858 -3.863 12.343 1.00 94.12 228 VAL A C 1
ATOM 1784 O O . VAL A 1 228 ? 1.573 -4.526 11.593 1.00 94.12 228 VAL A O 1
ATOM 1787 N N . SER A 1 229 ? 0.821 -4.063 13.659 1.00 91.81 229 SER A N 1
ATOM 1788 C CA . SER A 1 229 ? 1.736 -4.986 14.327 1.00 91.81 229 SER A CA 1
ATOM 1789 C C . SER A 1 229 ? 1.549 -6.431 13.859 1.00 91.81 229 SER A C 1
ATOM 1791 O O . SER A 1 229 ? 2.528 -7.141 13.648 1.00 91.81 229 SER A O 1
ATOM 1793 N N . VAL A 1 230 ? 0.301 -6.861 13.652 1.00 91.38 230 VAL A N 1
ATOM 1794 C CA . VAL A 1 230 ? -0.039 -8.199 13.151 1.00 91.38 230 VAL A CA 1
ATOM 1795 C C . VAL A 1 230 ? 0.333 -8.353 11.675 1.00 91.38 230 VAL A C 1
ATOM 1797 O O . VAL A 1 230 ? 0.989 -9.329 11.313 1.00 91.38 230 VAL A O 1
ATOM 1800 N N . ARG A 1 231 ? -0.061 -7.401 10.819 1.00 89.75 231 ARG A N 1
ATOM 1801 C CA . ARG A 1 231 ? 0.127 -7.486 9.361 1.00 89.75 231 ARG A CA 1
ATOM 1802 C C . ARG A 1 231 ? 1.600 -7.483 8.964 1.00 89.75 231 ARG A C 1
ATOM 1804 O O . ARG A 1 231 ? 1.975 -8.250 8.077 1.00 89.75 231 ARG A O 1
ATOM 1811 N N . TYR A 1 232 ? 2.399 -6.645 9.623 1.00 89.56 232 TYR A N 1
ATOM 1812 C CA . TYR A 1 232 ? 3.821 -6.442 9.331 1.00 89.56 232 TYR A CA 1
ATOM 1813 C C . TYR A 1 232 ? 4.748 -7.126 10.344 1.00 89.56 232 TYR A C 1
ATOM 1815 O O . TYR A 1 232 ? 5.955 -6.920 10.306 1.00 89.56 232 TYR A O 1
ATOM 1823 N N . GLN A 1 233 ? 4.196 -7.960 11.235 1.00 89.62 233 GLN A N 1
ATOM 1824 C CA . GLN A 1 233 ? 4.945 -8.780 12.197 1.00 89.62 233 GLN A CA 1
ATOM 1825 C C . GLN A 1 233 ? 5.908 -7.974 13.083 1.00 89.62 233 GLN A C 1
ATOM 1827 O O . GLN A 1 233 ? 7.031 -8.397 13.356 1.00 89.62 233 GLN A O 1
ATOM 1832 N N . PHE A 1 234 ? 5.463 -6.810 13.554 1.00 87.69 234 PHE A N 1
ATOM 1833 C CA . PHE A 1 234 ? 6.304 -5.938 14.365 1.00 87.69 234 PHE A CA 1
ATOM 1834 C C . PHE A 1 234 ? 6.727 -6.597 15.674 1.00 87.69 234 PHE A C 1
ATOM 1836 O O . PHE A 1 234 ? 5.937 -7.208 16.399 1.00 87.69 234 PHE A O 1
ATOM 1843 N N . THR A 1 235 ? 7.987 -6.373 16.026 1.00 87.50 235 THR A N 1
ATOM 1844 C CA . THR A 1 235 ? 8.486 -6.611 17.377 1.00 87.50 235 THR A CA 1
ATOM 1845 C C . THR A 1 235 ? 7.807 -5.673 18.380 1.00 87.50 235 THR A C 1
ATOM 1847 O O . THR A 1 235 ? 7.272 -4.620 18.028 1.00 87.50 235 THR A O 1
ATOM 1850 N N . GLN A 1 236 ? 7.876 -6.019 19.671 1.00 84.12 236 GLN A N 1
ATOM 1851 C CA . GLN A 1 236 ? 7.374 -5.140 20.737 1.00 84.12 236 GLN A CA 1
ATOM 1852 C C . GLN A 1 236 ? 8.036 -3.754 20.714 1.00 84.12 236 GLN A C 1
ATOM 1854 O O . GLN A 1 236 ? 7.387 -2.766 21.042 1.00 84.12 236 GLN A O 1
ATOM 1859 N N . GLU A 1 237 ? 9.308 -3.679 20.316 1.00 84.50 237 GLU A N 1
ATOM 1860 C CA . GLU A 1 237 ? 10.044 -2.421 20.193 1.00 84.50 237 GLU A CA 1
ATOM 1861 C C . GLU A 1 237 ? 9.499 -1.564 19.046 1.00 84.50 237 GLU A C 1
ATOM 1863 O O . GLU A 1 237 ? 9.136 -0.412 19.266 1.00 84.50 237 GLU A O 1
ATOM 1868 N N . GLN A 1 238 ? 9.346 -2.140 17.848 1.00 87.19 238 GLN A N 1
ATOM 1869 C CA . GLN A 1 238 ? 8.769 -1.431 16.699 1.00 87.19 238 GLN A CA 1
ATOM 1870 C C . GLN A 1 238 ? 7.344 -0.945 16.998 1.00 87.19 238 GLN A C 1
ATOM 1872 O O . GLN A 1 238 ? 7.023 0.217 16.756 1.00 87.19 238 GLN A O 1
ATOM 1877 N N . ALA A 1 239 ? 6.507 -1.798 17.598 1.00 87.81 239 ALA A N 1
ATOM 1878 C CA . ALA A 1 239 ? 5.145 -1.434 17.982 1.00 87.81 239 ALA A CA 1
ATOM 1879 C C . ALA A 1 239 ? 5.109 -0.281 19.005 1.00 87.81 239 ALA A C 1
ATOM 1881 O O . ALA A 1 239 ? 4.263 0.609 18.902 1.00 87.81 239 ALA A O 1
ATOM 1882 N N . ALA A 1 240 ? 6.040 -0.258 19.967 1.00 86.19 240 ALA A N 1
ATOM 1883 C CA . ALA A 1 240 ? 6.152 0.817 20.955 1.00 86.19 240 ALA A CA 1
ATOM 1884 C C . ALA A 1 240 ? 6.639 2.147 20.351 1.00 86.19 240 ALA A C 1
ATOM 1886 O O . ALA A 1 240 ? 6.324 3.211 20.882 1.00 86.19 240 ALA A O 1
ATOM 1887 N N . CYS A 1 241 ? 7.379 2.094 19.244 1.00 87.62 241 CYS A N 1
ATOM 1888 C CA . CYS A 1 241 ? 7.894 3.265 18.534 1.00 87.62 241 CYS A CA 1
ATOM 1889 C C . CYS A 1 241 ? 6.961 3.789 17.432 1.00 87.62 241 CYS A C 1
ATOM 1891 O O . CYS A 1 241 ? 7.319 4.743 16.740 1.00 87.62 241 CYS A O 1
ATOM 1893 N N . LEU A 1 242 ? 5.788 3.182 17.245 1.00 88.75 242 LEU A N 1
ATOM 1894 C CA . LEU A 1 242 ? 4.840 3.584 16.217 1.00 88.75 242 LEU A CA 1
ATOM 1895 C C . LEU A 1 242 ? 4.188 4.929 16.589 1.00 88.75 242 LEU A C 1
ATOM 1897 O O . LEU A 1 242 ? 3.492 5.037 17.602 1.00 88.75 242 LEU A O 1
ATOM 1901 N N . MET A 1 243 ? 4.380 5.961 15.771 1.00 88.94 243 MET A N 1
ATOM 1902 C CA . MET A 1 243 ? 3.912 7.322 16.063 1.00 88.94 243 MET A CA 1
ATOM 1903 C C . MET A 1 243 ? 2.757 7.717 15.152 1.00 88.94 243 MET A C 1
ATOM 1905 O O . MET A 1 243 ? 2.858 7.561 13.943 1.00 88.94 243 MET A O 1
ATOM 1909 N N . ARG A 1 244 ? 1.668 8.248 15.717 1.00 89.62 244 ARG A N 1
ATOM 1910 C CA . ARG A 1 244 ? 0.526 8.753 14.941 1.00 89.62 244 ARG A CA 1
ATOM 1911 C C . ARG A 1 244 ? 0.861 10.114 14.326 1.00 89.62 244 ARG A C 1
ATOM 1913 O O . ARG A 1 244 ? 1.394 10.975 15.020 1.00 89.62 244 ARG A O 1
ATOM 1920 N N . GLN A 1 245 ? 0.498 10.311 13.063 1.00 87.69 245 GLN A N 1
ATOM 1921 C CA . GLN A 1 245 ? 0.637 11.577 12.339 1.00 87.69 245 GLN A CA 1
ATOM 1922 C C . GLN A 1 245 ? -0.666 12.383 12.435 1.00 87.69 245 GLN A C 1
ATOM 1924 O O . GLN A 1 245 ? -1.635 12.080 11.746 1.00 87.69 245 GLN A O 1
ATOM 1929 N N . GLU A 1 246 ? -0.715 13.382 13.320 1.00 81.00 246 GLU A N 1
ATOM 1930 C CA . GLU A 1 246 ? -1.950 14.126 13.642 1.00 81.00 246 GLU A CA 1
ATOM 1931 C C . GLU A 1 246 ? -2.579 14.839 12.436 1.00 81.00 246 GLU A C 1
ATOM 1933 O O . GLU A 1 246 ? -3.802 14.886 12.328 1.00 81.00 246 GLU A O 1
ATOM 1938 N N . ASP A 1 247 ? -1.761 15.358 11.520 1.00 77.56 247 ASP A N 1
ATOM 1939 C CA . ASP A 1 247 ? -2.231 16.183 10.399 1.00 77.56 247 ASP A CA 1
ATOM 1940 C C . ASP A 1 247 ? -2.808 15.361 9.234 1.00 77.56 247 ASP A C 1
ATOM 1942 O O . ASP A 1 247 ? -3.367 15.923 8.294 1.00 77.56 247 ASP A O 1
ATOM 1946 N N . SER A 1 248 ? -2.701 14.032 9.296 1.00 75.19 248 SER A N 1
ATOM 1947 C CA . SER A 1 248 ? -3.124 13.128 8.220 1.00 75.19 248 SER A CA 1
ATOM 1948 C C . SER A 1 248 ? -4.255 12.183 8.631 1.00 75.19 248 SER A C 1
ATOM 1950 O O . SER A 1 248 ? -4.690 11.373 7.824 1.00 75.19 248 SER A O 1
ATOM 1952 N N . VAL A 1 249 ? -4.767 12.257 9.864 1.00 85.56 249 VAL A N 1
ATOM 1953 C CA . VAL A 1 249 ? -5.865 11.384 10.317 1.00 85.56 249 VAL A CA 1
ATOM 1954 C C . VAL A 1 249 ? -7.239 12.025 10.164 1.00 85.56 249 VAL A C 1
ATOM 1956 O O . VAL A 1 249 ? -7.400 13.236 10.303 1.00 85.56 249 VAL A O 1
ATOM 1959 N N . GLY A 1 250 ? -8.273 11.210 9.951 1.00 93.62 250 GLY A N 1
ATOM 1960 C CA . GLY A 1 250 ? -9.632 11.737 9.893 1.00 93.62 250 GLY A CA 1
ATOM 1961 C C . GLY A 1 250 ? -10.702 10.741 9.476 1.00 93.62 250 GLY A C 1
ATOM 1962 O O . GLY A 1 250 ? -10.425 9.635 9.017 1.00 93.62 250 GLY A O 1
ATOM 1963 N N . TYR A 1 251 ? -11.951 11.170 9.644 1.00 96.75 251 TYR A N 1
ATOM 1964 C CA . TYR A 1 251 ? -13.116 10.469 9.115 1.00 96.75 251 TYR A CA 1
ATOM 1965 C C . TYR A 1 251 ? -13.163 10.598 7.592 1.00 96.75 251 TYR A C 1
ATOM 1967 O O . TYR A 1 251 ? -12.898 11.674 7.062 1.00 96.75 251 TYR A O 1
ATOM 1975 N N . ALA A 1 252 ? -13.543 9.529 6.900 1.00 95.88 252 ALA A N 1
ATOM 1976 C CA . ALA A 1 252 ? -13.689 9.517 5.449 1.00 95.88 252 ALA A CA 1
ATOM 1977 C C . ALA A 1 252 ? -14.665 8.421 5.004 1.00 95.88 252 ALA A C 1
ATOM 1979 O O . ALA A 1 252 ? -15.003 7.524 5.780 1.00 95.88 252 ALA A O 1
ATOM 1980 N N . LEU A 1 253 ? -15.074 8.463 3.737 1.00 95.12 253 LEU A N 1
ATOM 1981 C CA . LEU A 1 253 ? -15.636 7.297 3.059 1.00 95.12 253 LEU A CA 1
ATOM 1982 C C . LEU A 1 253 ? -14.512 6.568 2.304 1.00 95.12 253 LEU A C 1
ATOM 1984 O O . LEU A 1 253 ? -13.541 7.187 1.855 1.00 95.12 253 LEU A O 1
ATOM 1988 N N . HIS A 1 254 ? -14.594 5.243 2.227 1.00 90.88 254 HIS A N 1
ATOM 1989 C CA . HIS A 1 254 ? -13.577 4.399 1.602 1.00 90.88 254 HIS A CA 1
ATOM 1990 C C . HIS A 1 254 ? -14.189 3.405 0.611 1.00 90.88 254 HIS A C 1
ATOM 1992 O O . HIS A 1 254 ? -15.250 2.834 0.873 1.00 90.88 254 HIS A O 1
ATOM 1998 N N . GLY A 1 255 ? -13.483 3.200 -0.505 1.00 84.94 255 GLY A N 1
ATOM 1999 C CA . GLY A 1 255 ? -13.889 2.321 -1.599 1.00 84.94 255 GLY A CA 1
ATOM 2000 C C . GLY A 1 255 ? -15.148 2.787 -2.335 1.00 84.94 255 GLY A C 1
ATOM 2001 O O . GLY A 1 255 ? -15.796 3.768 -1.961 1.00 84.94 255 GLY A O 1
ATOM 2002 N N . GLU A 1 256 ? -15.521 2.045 -3.376 1.00 81.19 256 GLU A N 1
ATOM 2003 C CA . GLU A 1 256 ? -16.740 2.301 -4.160 1.00 81.19 256 GLU A CA 1
ATOM 2004 C C . GLU A 1 256 ? -18.021 2.129 -3.334 1.00 81.19 256 GLU A C 1
ATOM 2006 O O . GLU A 1 256 ? -19.018 2.819 -3.542 1.00 81.19 256 GLU A O 1
ATOM 2011 N N . ASN A 1 257 ? -17.970 1.253 -2.330 1.00 85.25 257 ASN A N 1
ATOM 2012 C CA . ASN A 1 257 ? -19.072 1.002 -1.404 1.00 85.25 257 ASN A CA 1
ATOM 2013 C C . ASN A 1 257 ? -19.263 2.126 -0.369 1.00 85.25 257 ASN A C 1
ATOM 2015 O O . ASN A 1 257 ? -20.171 2.040 0.460 1.00 85.25 257 ASN A O 1
ATOM 2019 N N . HIS A 1 258 ? -18.429 3.175 -0.406 1.00 91.00 258 HIS A N 1
ATOM 2020 C CA . HIS A 1 258 ? -18.499 4.330 0.488 1.00 91.00 258 HIS A CA 1
ATOM 2021 C C . HIS A 1 258 ? -18.561 3.934 1.973 1.00 91.00 258 HIS A C 1
ATOM 2023 O O . HIS A 1 258 ? -19.364 4.462 2.746 1.00 91.00 258 HIS A O 1
ATOM 2029 N N . LEU A 1 259 ? -17.711 2.988 2.379 1.00 94.81 259 LEU A N 1
ATOM 2030 C CA . LEU A 1 259 ? -17.663 2.498 3.752 1.00 94.81 259 LEU A CA 1
ATOM 2031 C C . LEU A 1 259 ? -17.186 3.619 4.686 1.00 94.81 259 LEU A C 1
ATOM 2033 O O . LEU A 1 259 ? -16.171 4.257 4.393 1.00 94.81 259 LEU A O 1
ATOM 2037 N N . PRO A 1 260 ? -17.881 3.887 5.806 1.00 97.75 260 PRO A N 1
ATOM 2038 C CA . PRO A 1 260 ? -17.464 4.926 6.731 1.00 97.75 260 PRO A CA 1
ATOM 2039 C C . PRO A 1 260 ? -16.255 4.447 7.540 1.00 97.75 260 PRO A C 1
ATOM 2041 O O . PRO A 1 260 ? -16.331 3.474 8.293 1.00 97.75 260 PRO A O 1
ATOM 2044 N N . VAL A 1 261 ? -15.131 5.149 7.402 1.00 97.94 261 VAL A N 1
ATOM 2045 C CA . VAL A 1 261 ? -13.862 4.792 8.045 1.00 97.94 261 VAL A CA 1
ATOM 2046 C C . VAL A 1 261 ? -13.254 5.960 8.816 1.00 97.94 261 VAL A C 1
ATOM 2048 O O . VAL A 1 261 ? -13.569 7.129 8.581 1.00 97.94 261 VAL A O 1
ATOM 2051 N N . TYR A 1 262 ? -12.347 5.632 9.727 1.00 97.81 262 TYR A N 1
ATOM 2052 C CA . TYR A 1 262 ? -11.360 6.551 10.267 1.00 97.81 262 TYR A CA 1
ATOM 2053 C C . TYR A 1 262 ? -9.978 6.128 9.770 1.00 97.81 262 TYR A C 1
ATOM 2055 O O . TYR A 1 262 ? -9.570 4.980 9.960 1.00 97.81 262 TYR A O 1
ATOM 2063 N N . ARG A 1 263 ? -9.272 7.050 9.115 1.00 96.44 263 ARG A N 1
ATOM 2064 C CA . ARG A 1 263 ? -7.936 6.828 8.561 1.00 96.44 263 ARG A CA 1
ATOM 2065 C C . ARG A 1 263 ? -6.878 7.197 9.589 1.00 96.44 263 ARG A C 1
ATOM 2067 O O . ARG A 1 263 ? -6.906 8.295 10.147 1.00 96.44 263 ARG A O 1
ATOM 2074 N N . PHE A 1 264 ? -5.949 6.281 9.822 1.00 96.25 264 PHE A N 1
ATOM 2075 C CA . PHE A 1 264 ? -4.752 6.496 10.620 1.00 96.25 264 PHE A CA 1
ATOM 2076 C C . PHE A 1 264 ? -3.521 6.474 9.731 1.00 96.25 264 PHE A C 1
ATOM 2078 O O . PHE A 1 264 ? -3.411 5.631 8.846 1.00 96.25 264 PHE A O 1
ATOM 2085 N N . TYR A 1 265 ? -2.581 7.361 10.034 1.00 93.50 265 TYR A N 1
ATOM 2086 C CA . TYR A 1 265 ? -1.231 7.328 9.497 1.00 93.50 265 TYR A CA 1
ATOM 2087 C C . TYR A 1 265 ? -0.280 7.164 10.666 1.00 93.50 265 TYR A C 1
ATOM 2089 O O . TYR A 1 265 ? -0.291 7.962 11.611 1.00 93.50 265 TYR A O 1
ATOM 2097 N N . PHE A 1 266 ? 0.527 6.115 10.610 1.00 92.62 266 PHE A N 1
ATOM 2098 C CA . PHE A 1 266 ? 1.563 5.869 11.589 1.00 92.62 266 PHE A CA 1
ATOM 2099 C C . PHE A 1 266 ? 2.936 5.890 10.942 1.00 92.62 266 PHE A C 1
ATOM 2101 O O . PHE A 1 266 ? 3.126 5.297 9.894 1.00 92.62 266 PHE A O 1
ATOM 2108 N N . SER A 1 267 ? 3.912 6.511 11.586 1.00 90.25 267 SER A N 1
ATOM 2109 C CA . SER A 1 267 ? 5.305 6.483 11.152 1.00 90.25 267 SER A CA 1
ATOM 2110 C C . SER A 1 267 ? 6.151 5.640 12.097 1.00 90.25 267 SER A C 1
ATOM 2112 O O . SER A 1 267 ? 6.013 5.765 13.320 1.00 90.25 267 SER A O 1
ATOM 2114 N N . LEU A 1 268 ? 7.091 4.880 11.545 1.00 88.38 268 LEU A N 1
ATOM 2115 C CA . LEU A 1 268 ? 8.164 4.221 12.285 1.00 88.38 268 LEU A CA 1
ATOM 2116 C C . LEU A 1 268 ? 9.519 4.780 11.824 1.00 88.38 268 LEU A C 1
ATOM 2118 O O . LEU A 1 268 ? 9.760 4.863 10.626 1.00 88.38 268 LEU A O 1
ATOM 2122 N N . GLY A 1 269 ? 10.393 5.166 12.765 1.00 75.38 269 GLY A N 1
ATOM 2123 C CA . GLY A 1 269 ? 11.784 5.575 12.484 1.00 75.38 269 GLY A CA 1
ATOM 2124 C C . GLY A 1 269 ? 12.010 7.028 12.018 1.00 75.38 269 GLY A C 1
ATOM 2125 O O . GLY A 1 269 ? 13.050 7.327 11.437 1.00 75.38 269 GLY A O 1
ATOM 2126 N N . TYR A 1 270 ? 11.072 7.955 12.255 1.00 63.19 270 TYR A N 1
ATOM 2127 C CA . TYR A 1 270 ? 11.194 9.377 11.854 1.00 63.19 270 TYR A CA 1
ATOM 2128 C C . TYR A 1 270 ? 11.475 10.359 13.008 1.00 63.19 270 TYR A C 1
ATOM 2130 O O . TYR A 1 270 ? 11.365 11.567 12.825 1.00 63.19 270 TYR A O 1
ATOM 2138 N N . VAL A 1 271 ? 11.840 9.874 14.198 1.00 57.06 271 VAL A N 1
ATOM 2139 C CA . VAL A 1 271 ? 12.078 10.724 15.382 1.00 57.06 271 VAL A CA 1
ATOM 2140 C C . VAL A 1 271 ? 13.491 10.496 15.922 1.00 57.06 271 VAL A C 1
ATOM 2142 O O . VAL A 1 271 ? 13.940 9.353 15.955 1.00 57.06 271 VAL A O 1
ATOM 2145 N N . GLU A 1 272 ? 14.168 11.565 16.369 1.00 52.66 272 GLU A N 1
ATOM 2146 C CA . GLU A 1 272 ? 15.554 11.543 16.889 1.00 52.66 272 GLU A CA 1
ATOM 2147 C C . GLU A 1 272 ? 15.780 10.517 18.020 1.00 52.66 272 GLU A C 1
ATOM 2149 O O . GLU A 1 272 ? 16.839 9.897 18.059 1.00 52.66 272 GLU A O 1
ATOM 2154 N N . ASP A 1 273 ? 14.774 10.263 18.868 1.00 53.88 273 ASP A N 1
ATOM 2155 C CA . ASP A 1 273 ? 14.811 9.265 19.957 1.00 53.88 273 ASP A CA 1
ATOM 2156 C C . ASP A 1 273 ? 13.990 7.984 19.648 1.00 53.88 273 ASP A C 1
ATOM 2158 O O . ASP A 1 273 ? 13.639 7.220 20.550 1.00 53.88 273 ASP A O 1
ATOM 2162 N N . GLY A 1 274 ? 13.612 7.766 18.382 1.00 58.75 274 GLY A N 1
ATOM 2163 C CA . GLY A 1 274 ? 12.747 6.665 17.941 1.00 58.75 274 GLY A CA 1
ATOM 2164 C C . GLY A 1 274 ? 13.481 5.356 17.624 1.00 58.75 274 GLY A C 1
ATOM 2165 O O . GLY A 1 274 ? 14.675 5.209 17.884 1.00 58.75 274 GLY A O 1
ATOM 2166 N N . TYR A 1 275 ? 12.749 4.400 17.036 1.00 62.44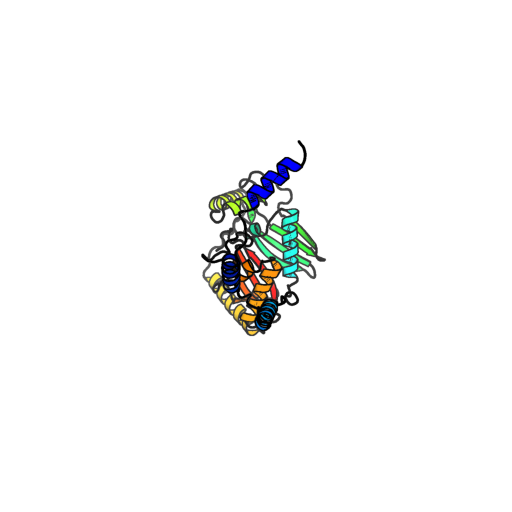 275 TYR A N 1
ATOM 2167 C CA . TYR A 1 275 ? 13.294 3.137 16.522 1.00 62.44 275 TYR A CA 1
ATOM 2168 C C . TYR A 1 275 ? 14.503 3.395 15.612 1.00 62.44 275 TYR A C 1
ATOM 2170 O O . TYR A 1 275 ? 14.395 4.141 14.641 1.00 62.44 275 TYR A O 1
ATOM 2178 N N . GLN A 1 276 ? 15.642 2.786 15.947 1.00 65.81 276 GLN A N 1
ATOM 2179 C CA . GLN A 1 276 ? 16.932 3.006 15.275 1.00 65.81 276 GLN A CA 1
ATOM 2180 C C . GLN A 1 276 ? 17.220 1.973 14.170 1.00 65.81 276 GLN A C 1
ATOM 2182 O O . GLN A 1 276 ? 18.289 2.006 13.562 1.00 65.81 276 GLN A O 1
ATOM 2187 N N . GLY A 1 277 ? 16.316 1.012 13.951 1.00 66.31 277 GLY A N 1
ATOM 2188 C CA . GLY A 1 277 ? 16.441 0.028 12.879 1.00 66.31 277 GLY A CA 1
ATOM 2189 C C . GLY A 1 277 ? 15.902 0.554 11.548 1.00 66.31 277 GLY A C 1
ATOM 2190 O O . GLY A 1 277 ? 15.007 1.396 11.514 1.00 66.31 277 GLY A O 1
ATOM 2191 N N . GLU A 1 278 ? 16.432 0.021 10.448 1.00 69.69 278 GLU A N 1
ATOM 2192 C CA . GLU A 1 278 ? 15.940 0.321 9.094 1.00 69.69 278 GLU A CA 1
ATOM 2193 C C . GLU A 1 278 ? 14.763 -0.588 8.689 1.00 69.69 278 GLU A C 1
ATOM 2195 O O . GLU A 1 278 ? 13.979 -0.245 7.809 1.00 69.69 278 GLU A O 1
ATOM 2200 N N . GLU A 1 279 ? 14.597 -1.742 9.343 1.00 77.25 279 GLU A N 1
ATOM 2201 C CA . GLU A 1 279 ? 13.554 -2.716 9.004 1.00 77.25 279 GLU A CA 1
ATOM 2202 C C . GLU A 1 279 ? 12.153 -2.206 9.372 1.00 77.25 279 GLU A C 1
ATOM 2204 O O . GLU A 1 279 ? 11.867 -1.877 10.528 1.00 77.25 279 GLU A O 1
ATOM 2209 N N . GLY A 1 280 ? 11.262 -2.153 8.377 1.00 79.19 280 GLY A N 1
ATOM 2210 C CA . GLY A 1 280 ? 9.896 -1.658 8.550 1.00 79.19 280 GLY A CA 1
ATOM 2211 C C . GLY A 1 280 ? 9.810 -0.145 8.774 1.00 79.19 280 GLY A C 1
ATOM 2212 O O . GLY A 1 280 ? 8.749 0.364 9.139 1.00 79.19 280 GLY A O 1
ATOM 2213 N N . ARG A 1 281 ? 10.894 0.610 8.578 1.00 85.50 281 ARG A N 1
ATOM 2214 C CA . ARG A 1 281 ? 10.837 2.073 8.599 1.00 85.50 281 ARG A CA 1
ATOM 2215 C C . ARG A 1 281 ? 9.922 2.572 7.477 1.00 85.50 281 ARG A C 1
ATOM 2217 O O . ARG A 1 281 ? 9.980 2.062 6.363 1.00 85.50 281 ARG A O 1
ATOM 2224 N N . GLY A 1 282 ? 9.065 3.544 7.774 1.00 88.81 282 GLY A N 1
ATOM 2225 C CA . GLY A 1 282 ? 8.122 4.088 6.795 1.00 88.81 282 GLY A CA 1
ATOM 2226 C C . GLY A 1 282 ? 6.826 4.583 7.425 1.00 88.81 282 GLY A C 1
ATOM 2227 O O . GLY A 1 282 ? 6.736 4.770 8.645 1.00 88.81 282 GLY A O 1
ATOM 2228 N N . ILE A 1 283 ? 5.836 4.801 6.570 1.00 90.88 283 ILE A N 1
ATOM 2229 C CA . ILE A 1 283 ? 4.492 5.263 6.884 1.00 90.88 283 ILE A CA 1
ATOM 2230 C C . ILE A 1 283 ? 3.502 4.119 6.639 1.00 90.88 283 ILE A C 1
ATOM 2232 O O . ILE A 1 283 ? 3.546 3.421 5.632 1.00 90.88 283 ILE A O 1
ATOM 2236 N N . TYR A 1 284 ? 2.587 3.939 7.580 1.00 93.56 284 TYR A N 1
ATOM 2237 C CA . TYR A 1 284 ? 1.553 2.919 7.576 1.00 93.56 284 TYR A CA 1
ATOM 2238 C C . TYR A 1 284 ? 0.198 3.604 7.585 1.00 93.56 284 TYR A C 1
ATOM 2240 O O . TYR A 1 284 ? -0.170 4.240 8.575 1.00 93.56 284 TYR A O 1
ATOM 2248 N N . HIS A 1 285 ? -0.540 3.465 6.493 1.00 94.00 285 HIS A N 1
ATOM 2249 C CA . HIS A 1 285 ? -1.916 3.921 6.397 1.00 94.00 285 HIS A CA 1
ATOM 2250 C C . HIS A 1 285 ? -2.863 2.775 6.759 1.00 94.00 285 HIS A C 1
ATOM 2252 O O . HIS A 1 285 ? -2.684 1.646 6.303 1.00 94.00 285 HIS A O 1
ATOM 2258 N N . VAL A 1 286 ? -3.861 3.061 7.595 1.00 96.88 286 VAL A N 1
ATOM 2259 C CA . VAL A 1 286 ? -4.871 2.090 8.031 1.00 96.88 286 VAL A CA 1
ATOM 2260 C C . VAL A 1 286 ? -6.243 2.744 8.006 1.00 96.88 286 VAL A C 1
ATOM 2262 O O . VAL A 1 286 ? -6.451 3.762 8.667 1.00 96.88 286 VAL A O 1
ATOM 2265 N N . ALA A 1 287 ? -7.196 2.140 7.302 1.00 96.94 287 ALA A N 1
ATOM 2266 C CA . ALA A 1 287 ? -8.595 2.551 7.327 1.00 96.94 287 ALA A CA 1
ATOM 2267 C C . ALA A 1 287 ? -9.402 1.599 8.220 1.00 96.94 287 ALA A C 1
ATOM 2269 O O . ALA A 1 287 ? -9.544 0.417 7.912 1.00 96.94 287 ALA A O 1
ATOM 2270 N N . VAL A 1 288 ? -9.939 2.112 9.330 1.00 98.06 288 VAL A N 1
ATOM 2271 C CA . VAL A 1 288 ? -10.761 1.333 10.271 1.00 98.06 288 VAL A CA 1
ATOM 2272 C C . VAL A 1 288 ? -12.225 1.700 10.094 1.00 98.06 288 VAL A C 1
ATOM 2274 O O . VAL A 1 288 ? -12.578 2.872 10.204 1.00 98.06 288 VAL A O 1
ATOM 2277 N N . ASN A 1 289 ? -13.091 0.717 9.869 1.00 97.88 289 ASN A N 1
ATOM 2278 C CA . ASN A 1 289 ? -14.534 0.913 9.813 1.00 97.88 289 ASN A CA 1
ATOM 2279 C C . ASN A 1 289 ? -15.055 1.475 11.143 1.00 97.88 289 ASN A C 1
ATOM 2281 O O . ASN A 1 289 ? -14.898 0.858 12.201 1.00 97.88 289 ASN A O 1
ATOM 2285 N N . VAL A 1 290 ? -15.714 2.633 11.095 1.00 97.62 290 VAL A N 1
ATOM 2286 C CA . VAL A 1 290 ? -16.132 3.360 12.308 1.00 97.62 290 VAL A CA 1
ATOM 2287 C C . VAL A 1 290 ? -17.275 2.689 13.067 1.00 97.62 290 VAL A C 1
ATOM 2289 O O . VAL A 1 290 ? -17.562 3.055 14.211 1.00 97.62 290 VAL A O 1
ATOM 2292 N N . GLU A 1 291 ? -17.968 1.745 12.432 1.00 95.75 291 GLU A N 1
ATOM 2293 C CA . GLU A 1 291 ? -19.094 1.018 13.009 1.00 95.75 291 GLU A CA 1
ATOM 2294 C C . GLU A 1 291 ? -18.688 -0.338 13.576 1.00 95.75 291 GLU A C 1
ATOM 2296 O O . GLU A 1 291 ? -19.194 -0.730 14.629 1.00 95.75 291 GLU A O 1
ATOM 2301 N N . SER A 1 292 ? -17.825 -1.063 12.861 1.00 95.69 292 SER A N 1
ATOM 2302 C CA . SER A 1 292 ? -17.502 -2.464 13.146 1.00 95.69 292 SER A CA 1
ATOM 2303 C C . SER A 1 292 ? -16.093 -2.683 13.693 1.00 95.69 292 SER A C 1
ATOM 2305 O O . SER A 1 292 ? -15.854 -3.710 14.323 1.00 95.69 292 SER A O 1
ATOM 2307 N N . GLY A 1 293 ? -15.163 -1.752 13.458 1.00 95.56 293 GLY A N 1
ATOM 2308 C CA . GLY A 1 293 ? -13.744 -1.934 13.764 1.00 95.56 293 GLY A CA 1
ATOM 2309 C C . GLY A 1 293 ? -13.001 -2.840 12.775 1.00 95.56 293 GLY A C 1
ATOM 2310 O O . GLY A 1 293 ? -11.842 -3.163 13.016 1.00 95.56 293 GLY A O 1
ATOM 2311 N N . VAL A 1 294 ? -13.644 -3.256 11.677 1.00 96.75 294 VAL A N 1
ATOM 2312 C CA . VAL A 1 294 ? -12.988 -3.998 10.588 1.00 96.75 294 VAL A CA 1
ATOM 2313 C C . VAL A 1 294 ? -11.923 -3.116 9.937 1.00 96.75 294 VAL A C 1
ATOM 2315 O O . VAL A 1 294 ? -12.142 -1.924 9.722 1.00 96.75 294 VAL A O 1
ATOM 2318 N N . ILE A 1 295 ? -10.767 -3.696 9.626 1.00 97.50 295 ILE A N 1
ATOM 2319 C CA . ILE A 1 295 ? -9.725 -3.037 8.843 1.00 97.50 295 ILE A CA 1
ATOM 2320 C C . ILE A 1 295 ? -10.101 -3.144 7.369 1.00 97.50 295 ILE A C 1
ATOM 2322 O O . ILE A 1 295 ? -10.049 -4.233 6.799 1.00 97.50 295 ILE A O 1
ATOM 2326 N N . GLU A 1 296 ? -10.494 -2.024 6.770 1.00 96.12 296 GLU A N 1
ATOM 2327 C CA . GLU A 1 296 ? -10.979 -1.988 5.387 1.00 96.12 296 GLU A CA 1
ATOM 2328 C C . GLU A 1 296 ? -9.838 -1.860 4.376 1.00 96.12 296 GLU A C 1
ATOM 2330 O O . GLU A 1 296 ? -9.941 -2.417 3.287 1.00 96.12 296 GLU A O 1
ATOM 2335 N N . ASP A 1 297 ? -8.742 -1.195 4.759 1.00 94.75 297 ASP A N 1
ATOM 2336 C CA . ASP A 1 297 ? -7.544 -1.018 3.934 1.00 94.75 297 ASP A CA 1
ATOM 2337 C C . ASP A 1 297 ? -6.287 -0.834 4.797 1.00 94.75 297 ASP A C 1
ATOM 2339 O O . ASP A 1 297 ? -6.343 -0.320 5.922 1.00 94.75 297 ASP A O 1
ATOM 2343 N N . MET A 1 298 ? -5.147 -1.259 4.249 1.00 93.88 298 MET A N 1
ATOM 2344 C CA . MET A 1 298 ? -3.816 -1.080 4.819 1.00 93.88 298 MET A CA 1
ATOM 2345 C C . MET A 1 298 ? -2.776 -0.878 3.724 1.00 93.88 298 MET A C 1
ATOM 2347 O O . MET A 1 298 ? -2.620 -1.722 2.843 1.00 93.88 298 MET A O 1
ATOM 2351 N N . LEU A 1 299 ? -1.977 0.175 3.838 1.00 91.75 299 LEU A N 1
ATOM 2352 C CA . LEU A 1 299 ? -0.872 0.462 2.925 1.00 91.75 299 LEU A CA 1
ATOM 2353 C C . LEU A 1 299 ? 0.404 0.718 3.727 1.00 91.75 299 LEU A C 1
ATOM 2355 O O . LEU A 1 299 ? 0.363 1.357 4.780 1.00 91.75 299 LEU A O 1
ATOM 2359 N N . TYR A 1 300 ? 1.521 0.208 3.223 1.00 91.25 300 TYR A N 1
ATOM 2360 C CA . TYR A 1 300 ? 2.856 0.573 3.672 1.00 91.25 300 TYR A CA 1
ATOM 2361 C C . TYR A 1 300 ? 3.518 1.410 2.585 1.00 91.25 300 TYR A C 1
ATOM 2363 O O . TYR A 1 300 ? 3.522 1.027 1.419 1.00 91.25 300 TYR A O 1
ATOM 2371 N N . ASP A 1 301 ? 4.077 2.537 2.995 1.00 87.19 301 ASP A N 1
ATOM 2372 C CA . ASP A 1 301 ? 4.902 3.401 2.175 1.00 87.19 301 ASP A CA 1
ATOM 2373 C C . ASP A 1 301 ? 6.264 3.534 2.860 1.00 87.19 301 ASP A C 1
ATOM 2375 O O . ASP A 1 301 ? 6.360 3.963 4.010 1.00 87.19 301 ASP A O 1
ATOM 2379 N N . SER A 1 302 ? 7.341 3.175 2.165 1.00 81.19 302 SER A N 1
ATOM 2380 C CA . SER A 1 302 ? 8.700 3.338 2.688 1.00 81.19 302 SER A CA 1
ATOM 2381 C C . SER A 1 302 ? 9.088 4.814 2.876 1.00 81.19 302 SER A C 1
ATOM 2383 O O . SER A 1 302 ? 10.089 5.108 3.529 1.00 81.19 302 SER A O 1
ATOM 2385 N N . ALA A 1 303 ? 8.313 5.744 2.301 1.00 75.19 303 ALA A N 1
ATOM 2386 C CA . ALA A 1 303 ? 8.596 7.172 2.165 1.00 75.19 303 ALA A CA 1
ATOM 2387 C C . ALA A 1 303 ? 9.948 7.469 1.486 1.00 75.19 303 ALA A C 1
ATOM 2389 O O . ALA A 1 303 ? 10.473 8.583 1.556 1.00 75.19 303 ALA A O 1
ATOM 2390 N N . LEU A 1 304 ? 10.508 6.469 0.799 1.00 61.97 304 LEU A N 1
ATOM 2391 C CA . LEU A 1 304 ? 11.682 6.600 -0.059 1.00 61.97 304 LEU A CA 1
ATOM 2392 C C . LEU A 1 304 ? 11.287 7.080 -1.461 1.00 61.97 304 LEU A C 1
ATOM 2394 O O . LEU A 1 304 ? 12.129 7.613 -2.174 1.00 61.97 304 LEU A O 1
ATOM 2398 N N . GLY A 1 305 ? 10.010 6.949 -1.842 1.00 54.25 305 GLY A N 1
ATOM 2399 C CA . GLY A 1 305 ? 9.502 7.339 -3.158 1.00 54.25 305 GLY A CA 1
ATOM 2400 C C . GLY A 1 305 ? 9.317 8.841 -3.389 1.00 54.25 305 GLY A C 1
ATOM 2401 O O . GLY A 1 305 ? 9.054 9.254 -4.516 1.00 54.25 305 GLY A O 1
ATOM 2402 N N . GLY A 1 306 ? 9.484 9.673 -2.356 1.00 44.38 306 GLY A N 1
ATOM 2403 C CA . GLY A 1 306 ? 9.433 11.132 -2.483 1.00 44.38 306 GLY A CA 1
ATOM 2404 C C . GLY A 1 306 ? 8.032 11.742 -2.627 1.00 44.38 306 GLY A C 1
ATOM 2405 O O . GLY A 1 306 ? 7.936 12.933 -2.913 1.00 44.38 306 GLY A O 1
ATOM 2406 N N . CYS A 1 307 ? 6.956 10.987 -2.401 1.00 33.91 307 CYS A N 1
ATOM 2407 C CA . CYS A 1 307 ? 5.602 11.539 -2.324 1.00 33.91 307 CYS A CA 1
ATOM 2408 C C . CYS A 1 307 ? 5.302 12.028 -0.898 1.00 33.91 307 CYS A C 1
ATOM 2410 O O . CYS A 1 307 ? 4.661 11.341 -0.107 1.00 33.91 307 CYS A O 1
ATOM 2412 N N . GLY A 1 308 ? 5.817 13.217 -0.579 1.00 31.89 308 GLY A N 1
ATOM 2413 C CA . GLY A 1 308 ? 5.319 14.080 0.495 1.00 31.89 308 GLY A CA 1
ATOM 2414 C C . GLY A 1 308 ? 4.593 15.286 -0.082 1.00 31.89 308 GLY A C 1
ATOM 2415 O O . GLY A 1 308 ? 5.017 15.750 -1.166 1.00 31.89 308 GLY A O 1
#